Protein AF-A0A1C6IBP1-F1 (afdb_monomer)

Nearest PDB structures (foldseek):
  6mb2-assembly1_A  TM=2.344E-01  e=5.051E+00  Homo sapiens

pLDDT: mean 81.88, std 13.09, range [46.06, 96.25]

Solvent-accessible surface area (backbone atoms only — not comparable to full-atom values): 11192 Å² total; per-residue (Å²): 131,55,72,67,55,54,48,35,73,69,66,49,94,64,94,71,54,73,67,57,48,53,51,46,52,75,68,33,88,92,55,82,90,68,53,73,91,72,66,74,60,76,57,65,71,61,51,52,50,53,52,50,51,52,53,51,52,51,55,71,47,65,81,61,61,90,55,51,69,56,52,50,52,50,52,48,54,52,48,54,49,53,51,49,54,49,52,52,50,52,47,53,53,49,51,46,51,73,72,34,44,63,40,66,68,67,46,53,74,73,54,67,65,91,59,43,46,73,48,96,89,64,50,75,41,64,49,68,64,52,52,54,50,39,51,72,78,44,45,83,46,31,55,72,80,75,66,75,76,73,71,85,76,81,72,75,85,72,90,66,79,84,75,64,92,85,73,50,74,69,59,59,54,56,60,64,72,71,109

Mean predicted aligned error: 17.79 Å

Secondary structure (DSSP, 8-state):
--HHHHHHHHH-SSPPPHHHHHHHHHH-TT-----GGGT----HHHHHHHHHHHHHHHHHHTT--TTHHHHHHHHHHHHHHHHHHHHHHHHHHHHHHHTTBS-HHHHHTTS-GGG-EE-TTS-EESHHHHHHHHHHH-GGGB-------------S--------TT--HHHHHHHHTT-

Sequence (179 aa):
MDLMEILKALFGGEALTFEQFAEKVNNAADVKLGNLAGGQYVEKDKYDDVSNQLASANANLEGYDPDWQDKVKQAQAEGEKKLNDYKFEQAVESAINNAGAADLVSVKANIDMSKVSQAEDGSITGLDEQLAELKQSKPFLFKSEEKPKKKLDLGGPTGGAKAKSGSNIKSAVEDFYKK

Foldseek 3Di:
DDPVVVCCVQQNDDDDDPVSVVVSQVPPPPHDDDDPVVVPDDDPVRVVVVVVVVVVVVVVCVVVDPCVVVVVVVCVVVVVVVVLVVLLVVLLQVVCVVLAFPDSVVLVVQDPCVQWDADPVSHIPPNVVSSVVCCVVPVVRGDDPPPPPPPPCPDDDDPDDPDDPPDDPVNVVVVVVVD

Radius of gyration: 49.58 Å; Cα contacts (8 Å, |Δi|>4): 76; chains: 1; bounding box: 76×64×135 Å

Structure (mmCIF, N/CA/C/O backbone):
data_AF-A0A1C6IBP1-F1
#
_entry.id   AF-A0A1C6IBP1-F1
#
loop_
_atom_site.group_PDB
_atom_site.id
_atom_site.type_symbol
_atom_site.label_atom_id
_atom_site.label_alt_id
_atom_site.label_comp_id
_atom_site.label_asym_id
_atom_site.label_entity_id
_atom_site.label_seq_id
_atom_site.pdbx_PDB_ins_code
_atom_site.Cartn_x
_atom_site.Cartn_y
_atom_site.Cartn_z
_atom_site.occupancy
_atom_site.B_iso_or_equiv
_atom_site.auth_seq_id
_atom_site.auth_comp_id
_atom_site.auth_asym_id
_atom_site.auth_atom_id
_atom_site.pdbx_PDB_model_num
ATOM 1 N N . MET A 1 1 ? 31.996 -13.464 -49.726 1.00 67.19 1 MET A N 1
ATOM 2 C CA . MET A 1 1 ? 32.623 -12.777 -50.866 1.00 67.19 1 MET A CA 1
ATOM 3 C C . MET A 1 1 ? 33.806 -12.027 -50.295 1.00 67.19 1 MET A C 1
ATOM 5 O O . MET A 1 1 ? 33.623 -11.331 -49.301 1.00 67.19 1 MET A O 1
ATOM 9 N N . ASP A 1 2 ? 35.005 -12.288 -50.800 1.00 88.12 2 ASP A N 1
ATOM 10 C CA . ASP A 1 2 ? 36.219 -11.628 -50.305 1.00 88.12 2 ASP A CA 1
ATOM 11 C C . ASP A 1 2 ? 36.210 -10.133 -50.682 1.00 88.12 2 ASP A C 1
ATOM 13 O O . ASP A 1 2 ? 35.572 -9.738 -51.661 1.00 88.12 2 ASP A O 1
ATOM 17 N N . LEU A 1 3 ? 36.922 -9.291 -49.926 1.00 83.62 3 LEU A N 1
ATOM 18 C CA . LEU A 1 3 ? 37.010 -7.850 -50.184 1.00 83.62 3 LEU A CA 1
ATOM 19 C C . LEU A 1 3 ? 37.476 -7.580 -51.621 1.00 83.62 3 LEU A C 1
ATOM 21 O O . LEU A 1 3 ? 36.922 -6.725 -52.306 1.00 83.62 3 LEU A O 1
ATOM 25 N N . MET A 1 4 ? 38.444 -8.356 -52.111 1.00 86.44 4 MET A N 1
ATOM 26 C CA . MET A 1 4 ? 38.946 -8.231 -53.481 1.00 86.44 4 MET A CA 1
ATOM 27 C C . MET A 1 4 ? 37.914 -8.611 -54.547 1.00 86.44 4 MET A C 1
ATOM 29 O O . MET A 1 4 ? 37.910 -8.015 -55.623 1.00 86.44 4 MET A O 1
ATOM 33 N N . GLU A 1 5 ? 37.037 -9.579 -54.281 1.00 88.00 5 GLU A N 1
ATOM 34 C CA . GLU A 1 5 ? 35.965 -9.957 -55.210 1.00 88.00 5 GLU A CA 1
ATOM 35 C C . GLU A 1 5 ? 34.902 -8.861 -55.302 1.00 88.00 5 GLU A C 1
ATOM 37 O O . GLU A 1 5 ? 34.475 -8.517 -56.401 1.00 88.00 5 GLU A O 1
ATOM 42 N N . ILE A 1 6 ? 34.542 -8.258 -54.165 1.00 85.00 6 ILE A N 1
ATOM 43 C CA . ILE A 1 6 ? 33.596 -7.136 -54.099 1.00 85.00 6 ILE A CA 1
ATOM 44 C C . ILE A 1 6 ? 34.159 -5.927 -54.855 1.00 85.00 6 ILE A C 1
ATOM 46 O O . ILE A 1 6 ? 33.475 -5.341 -55.693 1.00 85.00 6 ILE A O 1
ATOM 50 N N . LEU A 1 7 ? 35.429 -5.582 -54.621 1.00 85.62 7 LEU A N 1
ATOM 51 C CA . LEU A 1 7 ? 36.077 -4.464 -55.309 1.00 85.62 7 LEU A CA 1
ATOM 52 C C . LEU A 1 7 ? 36.167 -4.698 -56.821 1.00 85.62 7 LEU A C 1
ATOM 54 O O . LEU A 1 7 ? 35.884 -3.783 -57.591 1.00 85.62 7 LEU A O 1
ATOM 58 N N . LYS A 1 8 ? 36.494 -5.917 -57.265 1.00 88.44 8 LYS A N 1
ATOM 59 C CA . LYS A 1 8 ? 36.508 -6.259 -58.697 1.00 88.44 8 LYS A CA 1
ATOM 60 C C . LYS A 1 8 ? 35.114 -6.234 -59.319 1.00 88.44 8 LYS A C 1
ATOM 62 O O . LYS A 1 8 ? 34.984 -5.785 -60.452 1.00 88.44 8 LYS A O 1
ATOM 67 N N . ALA A 1 9 ? 34.085 -6.684 -58.602 1.00 86.19 9 ALA A N 1
ATOM 68 C CA . ALA A 1 9 ? 32.706 -6.636 -59.081 1.00 86.19 9 ALA A CA 1
ATOM 69 C C . ALA A 1 9 ? 32.214 -5.190 -59.276 1.00 86.19 9 ALA A C 1
ATOM 71 O O . ALA A 1 9 ? 31.532 -4.900 -60.254 1.00 86.19 9 ALA A O 1
ATOM 72 N N . LEU A 1 10 ? 32.604 -4.275 -58.382 1.00 85.81 10 LEU A N 1
ATOM 73 C CA . LEU A 1 10 ? 32.214 -2.862 -58.438 1.00 85.81 10 LEU A CA 1
ATOM 74 C C . LEU A 1 10 ? 33.038 -2.066 -59.457 1.00 85.81 10 LEU A C 1
ATOM 76 O O . LEU A 1 10 ? 32.501 -1.330 -60.287 1.00 85.81 10 LEU A O 1
ATOM 80 N N . PHE A 1 11 ? 34.360 -2.204 -59.405 1.00 87.38 11 PHE A N 1
ATOM 81 C CA . PHE A 1 11 ? 35.283 -1.319 -60.115 1.00 87.38 11 PHE A CA 1
ATOM 82 C C . PHE A 1 11 ? 35.859 -1.936 -61.391 1.00 87.38 11 PHE A C 1
ATOM 84 O O . PHE A 1 11 ? 36.225 -1.191 -62.301 1.00 87.38 11 PHE A O 1
ATOM 91 N N . GLY A 1 12 ? 35.814 -3.259 -61.540 1.00 85.88 12 GLY A N 1
ATOM 92 C CA . GLY A 1 12 ? 36.443 -3.989 -62.640 1.00 85.88 12 GLY A CA 1
ATOM 93 C C . GLY A 1 12 ? 37.918 -4.299 -62.368 1.00 85.88 12 GLY A C 1
ATOM 94 O O . GLY A 1 12 ? 38.368 -4.299 -61.223 1.00 85.88 12 GLY A O 1
ATOM 95 N N . GLY A 1 13 ? 38.669 -4.602 -63.431 1.00 84.88 13 GLY A N 1
ATOM 96 C CA . GLY A 1 13 ? 40.108 -4.905 -63.374 1.00 84.88 13 GLY A CA 1
ATOM 97 C C . GLY A 1 13 ? 41.019 -3.823 -63.966 1.00 84.88 13 GLY A C 1
ATOM 98 O O . GLY A 1 13 ? 42.228 -4.025 -64.020 1.00 84.88 13 GLY A O 1
ATOM 99 N N . GLU A 1 14 ? 40.454 -2.708 -64.429 1.00 83.81 14 GLU A N 1
ATOM 100 C CA . GLU A 1 14 ? 41.170 -1.640 -65.136 1.00 83.81 14 GLU A CA 1
ATOM 101 C C . GLU A 1 14 ? 41.321 -0.386 -64.264 1.00 83.81 14 GLU A C 1
ATOM 103 O O . GLU A 1 14 ? 40.595 -0.198 -63.285 1.00 83.81 14 GLU A O 1
ATOM 108 N N . ALA A 1 15 ? 42.274 0.481 -64.616 1.00 86.19 15 ALA A N 1
ATOM 109 C CA . ALA A 1 15 ? 42.441 1.768 -63.949 1.00 86.19 15 ALA A CA 1
ATOM 110 C C . ALA A 1 15 ? 41.238 2.681 -64.241 1.00 86.19 15 ALA A C 1
ATOM 112 O O . ALA A 1 15 ? 40.855 2.853 -65.396 1.00 86.19 15 ALA A O 1
ATOM 113 N N . LEU A 1 16 ? 40.665 3.280 -63.196 1.00 90.44 16 LEU A N 1
ATOM 114 C CA . LEU A 1 16 ? 39.526 4.195 -63.302 1.00 90.44 16 LEU A CA 1
ATOM 115 C C . LEU A 1 16 ? 39.976 5.649 -63.158 1.00 90.44 16 LEU A C 1
ATOM 117 O O . LEU A 1 16 ? 40.856 5.955 -62.349 1.00 90.44 16 LEU A O 1
ATOM 121 N N . THR A 1 17 ? 39.328 6.558 -63.890 1.00 93.75 17 THR A N 1
ATOM 122 C CA . THR A 1 17 ? 39.404 7.993 -63.583 1.00 93.75 17 THR A CA 1
ATOM 123 C C . THR A 1 17 ? 38.608 8.316 -62.318 1.00 93.75 17 THR A C 1
ATOM 125 O O . THR A 1 17 ? 37.769 7.533 -61.863 1.00 93.75 17 THR A O 1
ATOM 128 N N . PHE A 1 18 ? 38.848 9.495 -61.742 1.00 89.06 18 PHE A N 1
ATOM 129 C CA . PHE A 1 18 ? 38.112 9.939 -60.561 1.00 89.06 18 PHE A CA 1
ATOM 130 C C . PHE A 1 18 ? 36.602 10.061 -60.824 1.00 89.06 18 PHE A C 1
ATOM 132 O O . PHE A 1 18 ? 35.810 9.625 -59.990 1.00 89.06 18 PHE A O 1
ATOM 139 N N . GLU A 1 19 ? 36.191 10.581 -61.989 1.00 92.69 19 GLU A N 1
ATOM 140 C CA . GLU A 1 19 ? 34.768 10.637 -62.354 1.00 92.69 19 GLU A CA 1
ATOM 141 C C . GLU A 1 19 ? 34.150 9.240 -62.459 1.00 92.69 19 GLU A C 1
ATOM 143 O O . GLU A 1 19 ? 33.078 9.010 -61.906 1.00 92.69 19 GLU A O 1
ATOM 148 N N . GLN A 1 20 ? 34.846 8.284 -63.084 1.00 90.75 20 GLN A N 1
ATOM 149 C CA . GLN A 1 20 ? 34.369 6.902 -63.201 1.00 90.75 20 GLN A CA 1
ATOM 150 C C . GLN A 1 20 ? 34.261 6.210 -61.837 1.00 90.75 20 GLN A C 1
ATOM 152 O O . GLN A 1 20 ? 33.337 5.431 -61.606 1.00 90.75 20 GLN A O 1
ATOM 157 N N . PHE A 1 21 ? 35.191 6.486 -60.918 1.00 89.00 21 PHE A N 1
ATOM 158 C CA . PHE A 1 21 ? 35.113 6.000 -59.543 1.00 89.00 21 PHE A CA 1
ATOM 159 C C . PHE A 1 21 ? 33.894 6.581 -58.816 1.00 89.00 21 PHE A C 1
ATOM 161 O O . PHE A 1 21 ? 33.113 5.825 -58.239 1.00 89.00 21 PHE A O 1
ATOM 168 N N . ALA A 1 22 ? 33.703 7.902 -58.882 1.00 86.56 22 ALA A N 1
ATOM 169 C CA . ALA A 1 22 ? 32.578 8.579 -58.244 1.00 86.56 22 ALA A CA 1
ATOM 170 C C . ALA A 1 22 ? 31.229 8.087 -58.792 1.00 86.56 22 ALA A C 1
ATOM 172 O O . ALA A 1 22 ? 30.313 7.809 -58.021 1.00 86.56 22 ALA A O 1
ATOM 173 N N . GLU A 1 23 ? 31.118 7.919 -60.110 1.00 87.50 23 GLU A N 1
ATOM 174 C CA . GLU A 1 23 ? 29.921 7.391 -60.765 1.00 87.50 23 GLU A CA 1
ATOM 175 C C . GLU A 1 23 ? 29.615 5.955 -60.317 1.00 87.50 23 GLU A C 1
ATOM 177 O O . GLU A 1 23 ? 28.491 5.657 -59.915 1.00 87.50 23 GLU A O 1
ATOM 182 N N . LYS A 1 24 ? 30.619 5.069 -60.311 1.00 87.12 24 LYS A N 1
ATOM 183 C CA . LYS A 1 24 ? 30.445 3.672 -59.884 1.00 87.12 24 LYS A CA 1
ATOM 184 C C . LYS A 1 24 ? 30.065 3.543 -58.412 1.00 87.12 24 LYS A C 1
ATOM 186 O O . LYS A 1 24 ? 29.218 2.721 -58.085 1.00 87.12 24 LYS A O 1
ATOM 191 N N . VAL A 1 25 ? 30.650 4.359 -57.535 1.00 86.56 25 VAL A N 1
ATOM 192 C CA . VAL A 1 25 ? 30.281 4.415 -56.112 1.00 86.56 25 VAL A CA 1
ATOM 193 C C . VAL A 1 25 ? 28.843 4.901 -55.935 1.00 86.56 25 VAL A C 1
ATOM 195 O O . VAL A 1 25 ? 28.088 4.285 -55.191 1.00 86.56 25 VAL A O 1
ATOM 198 N N . ASN A 1 26 ? 28.454 5.982 -56.616 1.00 83.62 26 ASN A N 1
ATOM 199 C CA . ASN A 1 26 ? 27.117 6.566 -56.477 1.00 83.62 26 ASN A CA 1
ATOM 200 C C . ASN A 1 26 ? 26.013 5.655 -57.035 1.00 83.62 26 ASN A C 1
ATOM 202 O O . ASN A 1 26 ? 24.887 5.688 -56.544 1.00 83.62 26 ASN A O 1
ATOM 206 N N . ASN A 1 27 ? 26.336 4.836 -58.039 1.00 83.50 27 ASN A N 1
ATOM 207 C CA . ASN A 1 27 ? 25.402 3.897 -58.661 1.00 83.50 27 ASN A CA 1
ATOM 208 C C . ASN A 1 27 ? 25.389 2.508 -57.995 1.00 83.50 27 ASN A C 1
ATOM 210 O O . ASN A 1 27 ? 24.525 1.687 -58.309 1.00 83.50 27 ASN A O 1
ATOM 214 N N . ALA A 1 28 ? 26.323 2.218 -57.085 1.00 82.50 28 ALA A N 1
ATOM 215 C CA . ALA A 1 28 ? 26.374 0.947 -56.377 1.00 82.50 28 ALA A CA 1
ATOM 216 C C . ALA A 1 28 ? 25.351 0.924 -55.231 1.00 82.50 28 ALA A C 1
ATOM 218 O O . ALA A 1 28 ? 25.619 1.396 -54.130 1.00 82.50 28 ALA A O 1
ATOM 219 N N . ALA A 1 29 ? 24.184 0.319 -55.474 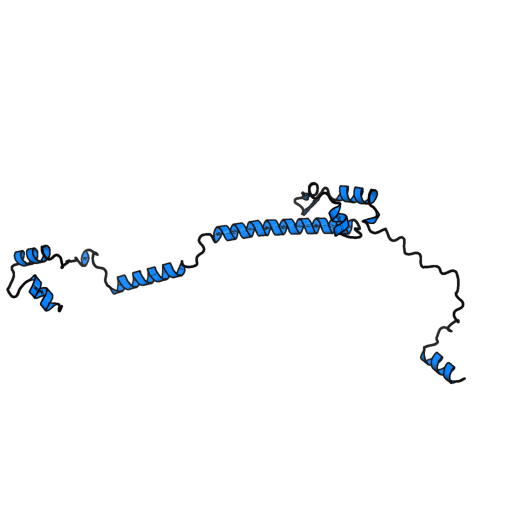1.00 75.00 29 ALA A N 1
ATOM 220 C CA . ALA A 1 29 ? 23.120 0.186 -54.472 1.00 75.00 29 ALA A CA 1
ATOM 221 C C . ALA A 1 29 ? 23.573 -0.546 -53.190 1.00 75.00 29 ALA A C 1
ATOM 223 O O . ALA A 1 29 ? 23.070 -0.268 -52.099 1.00 75.00 29 ALA A O 1
ATOM 224 N N . ASP A 1 30 ? 24.554 -1.441 -53.323 1.00 75.88 30 ASP A N 1
ATOM 225 C CA . ASP A 1 30 ? 25.058 -2.287 -52.240 1.00 75.88 30 ASP A CA 1
ATOM 226 C C . ASP A 1 30 ? 26.237 -1.661 -51.473 1.00 75.88 30 ASP A C 1
ATOM 228 O O . ASP A 1 30 ? 26.734 -2.246 -50.510 1.00 75.88 30 ASP A O 1
ATOM 232 N N . VAL A 1 31 ? 26.693 -0.464 -51.869 1.00 77.38 31 VAL A N 1
ATOM 233 C CA . VAL A 1 31 ? 27.828 0.229 -51.244 1.00 77.38 31 VAL A CA 1
ATOM 234 C C . VAL A 1 31 ? 27.361 1.537 -50.626 1.00 77.38 31 VAL A C 1
ATOM 236 O O . VAL A 1 31 ? 26.878 2.438 -51.301 1.00 77.38 31 VAL A O 1
ATOM 239 N N . LYS A 1 32 ? 27.565 1.673 -49.316 1.00 74.50 32 LYS A N 1
ATOM 240 C CA . LYS A 1 32 ? 27.325 2.922 -48.590 1.00 74.50 32 LYS A CA 1
ATOM 241 C C . LYS A 1 32 ? 28.656 3.481 -48.117 1.00 74.50 32 LYS A C 1
ATOM 243 O O . LYS A 1 32 ? 29.315 2.870 -47.279 1.00 74.50 32 LYS A O 1
ATOM 248 N N . LEU A 1 33 ? 29.048 4.641 -48.639 1.00 76.75 33 LEU A N 1
ATOM 249 C CA . LEU A 1 33 ? 30.193 5.377 -48.110 1.00 76.75 33 LEU A CA 1
ATOM 250 C C . LEU A 1 33 ? 29.745 6.249 -46.937 1.00 76.75 33 LEU A C 1
ATOM 252 O O . LEU A 1 33 ? 28.853 7.083 -47.075 1.00 76.75 33 LEU A O 1
ATOM 256 N N . GLY A 1 34 ? 30.376 6.054 -45.783 1.00 71.75 34 GLY A N 1
ATOM 257 C CA . GLY A 1 34 ? 30.211 6.915 -44.617 1.00 71.75 34 GLY A CA 1
ATOM 258 C C . GLY A 1 34 ? 31.427 7.818 -44.446 1.00 71.75 34 GLY A C 1
ATOM 259 O O . GLY A 1 34 ? 32.562 7.354 -44.529 1.00 71.75 34 GLY A O 1
ATOM 260 N N . ASN A 1 35 ? 31.205 9.104 -44.170 1.00 74.06 35 ASN A N 1
ATOM 261 C CA . ASN A 1 35 ? 32.268 9.965 -43.663 1.00 74.06 35 ASN A CA 1
ATOM 262 C C . ASN A 1 35 ? 32.479 9.660 -42.172 1.00 74.06 35 ASN A C 1
ATOM 264 O O . ASN A 1 35 ? 31.590 9.924 -41.361 1.00 74.06 35 ASN A O 1
ATOM 268 N N . LEU A 1 36 ? 33.656 9.142 -41.804 1.00 75.88 36 LEU A N 1
ATOM 269 C CA . LEU A 1 36 ? 33.982 8.828 -40.408 1.00 75.88 36 LEU A CA 1
ATOM 270 C C . LEU A 1 36 ? 33.971 10.080 -39.517 1.00 75.88 36 LEU A C 1
ATOM 272 O O . LEU A 1 36 ? 33.532 10.011 -38.374 1.00 75.88 36 LEU A O 1
ATOM 276 N N . ALA A 1 37 ? 34.385 11.236 -40.043 1.00 74.12 37 ALA A N 1
ATOM 277 C CA . ALA A 1 37 ? 34.336 12.501 -39.309 1.00 74.12 37 ALA A CA 1
ATOM 278 C C . ALA A 1 37 ? 32.904 13.051 -39.169 1.00 74.12 37 ALA A C 1
ATOM 280 O O . ALA A 1 37 ? 32.643 13.874 -38.298 1.00 74.12 37 ALA A O 1
ATOM 281 N N . GLY A 1 38 ? 31.974 12.594 -40.015 1.00 72.94 38 GLY A N 1
ATOM 282 C CA . GLY A 1 38 ? 30.576 13.031 -40.023 1.00 72.94 38 GLY A CA 1
ATOM 283 C C . GLY A 1 38 ? 29.693 12.359 -38.968 1.00 72.94 38 GLY A C 1
ATOM 284 O O . GLY A 1 38 ? 28.505 12.655 -38.909 1.00 72.94 38 GLY A O 1
ATOM 285 N N . GLY A 1 39 ? 30.235 11.434 -38.165 1.00 71.44 39 GLY A N 1
ATOM 286 C CA . GLY A 1 39 ? 29.494 10.758 -37.092 1.00 71.44 39 GLY A CA 1
ATOM 287 C C . GLY A 1 39 ? 28.436 9.753 -37.566 1.00 71.44 39 GLY A C 1
ATOM 288 O O . GLY A 1 39 ? 27.684 9.229 -36.754 1.00 71.44 39 GLY A O 1
ATOM 289 N N . GLN A 1 40 ? 28.373 9.456 -38.868 1.00 73.25 40 GLN A N 1
ATOM 290 C CA . GLN A 1 40 ? 27.426 8.491 -39.446 1.00 73.25 40 GLN A CA 1
ATOM 291 C C . GLN A 1 40 ? 27.844 7.026 -39.235 1.00 73.25 40 GLN A C 1
ATOM 293 O O . GLN A 1 40 ? 27.051 6.124 -39.495 1.00 73.25 40 GLN A O 1
ATOM 298 N N . TYR A 1 41 ? 29.082 6.782 -38.796 1.00 82.44 41 TYR A N 1
ATOM 299 C CA . TYR A 1 41 ? 29.590 5.451 -38.479 1.00 82.44 41 TYR A CA 1
ATOM 300 C C . TYR A 1 41 ? 29.670 5.263 -36.964 1.00 82.44 41 TYR A C 1
ATOM 302 O O . TYR A 1 41 ? 30.277 6.074 -36.264 1.00 82.44 41 TYR A O 1
ATOM 310 N N . VAL A 1 42 ? 29.094 4.167 -36.476 1.00 81.44 42 VAL A N 1
ATOM 311 C CA . VAL A 1 42 ? 29.251 3.709 -35.096 1.00 81.44 42 VAL A CA 1
ATOM 312 C C . VAL A 1 42 ? 30.113 2.456 -35.131 1.00 81.44 42 VAL A C 1
ATOM 314 O O . VAL A 1 42 ? 29.809 1.502 -35.845 1.00 81.44 42 VAL A O 1
ATOM 317 N N . GLU A 1 43 ? 31.208 2.471 -34.377 1.00 84.75 43 GLU A N 1
ATOM 318 C CA . GLU A 1 43 ? 32.056 1.293 -34.207 1.00 84.75 43 GLU A CA 1
ATOM 319 C C . GLU A 1 43 ? 31.248 0.159 -33.578 1.00 84.75 43 GLU A C 1
ATOM 321 O O . GLU A 1 43 ? 30.476 0.381 -32.644 1.00 84.75 43 GLU A O 1
ATOM 326 N N . LYS A 1 44 ? 31.451 -1.062 -34.076 1.00 87.56 44 LYS A N 1
ATOM 327 C CA . LYS A 1 44 ? 30.699 -2.236 -33.631 1.00 87.56 44 LYS A CA 1
ATOM 328 C C . LYS A 1 44 ? 30.746 -2.420 -32.111 1.00 87.56 44 LYS A C 1
ATOM 330 O O . LYS A 1 44 ? 29.698 -2.587 -31.507 1.00 87.56 44 LYS A O 1
ATOM 335 N N . ASP A 1 45 ? 31.920 -2.286 -31.500 1.00 92.44 45 ASP A N 1
ATOM 336 C CA . ASP A 1 45 ? 32.079 -2.449 -30.050 1.00 92.44 45 ASP A CA 1
ATOM 337 C C . ASP A 1 45 ? 31.244 -1.431 -29.254 1.00 92.44 45 ASP A C 1
ATOM 339 O O . ASP A 1 45 ? 30.651 -1.775 -28.236 1.00 92.44 45 ASP A O 1
ATOM 343 N N . LYS A 1 46 ? 31.132 -0.185 -29.744 1.00 88.12 46 LYS A N 1
ATOM 344 C CA . LYS A 1 46 ? 30.279 0.849 -29.130 1.00 88.12 46 LYS A CA 1
ATOM 345 C C . LYS A 1 46 ? 28.796 0.534 -29.297 1.00 88.12 46 LYS A C 1
ATOM 347 O O . LYS A 1 46 ? 28.019 0.760 -28.375 1.00 88.12 46 LYS A O 1
ATOM 352 N N . TYR A 1 47 ? 28.399 0.040 -30.469 1.00 91.44 47 TYR A N 1
ATOM 353 C CA . TYR A 1 47 ? 27.024 -0.399 -30.704 1.00 91.44 47 TYR A CA 1
ATOM 354 C C . TYR A 1 47 ? 26.653 -1.570 -29.784 1.00 91.44 47 TYR A C 1
ATOM 356 O O . TYR A 1 47 ? 25.606 -1.531 -29.140 1.00 91.44 47 TYR A O 1
ATOM 364 N N . ASP A 1 48 ? 27.526 -2.574 -29.690 1.00 94.06 48 ASP A N 1
ATOM 365 C CA . ASP A 1 48 ? 27.316 -3.762 -28.863 1.00 94.06 48 ASP A CA 1
ATOM 366 C C . ASP A 1 48 ? 27.243 -3.385 -27.370 1.00 94.06 48 ASP A C 1
ATOM 368 O O . ASP A 1 48 ? 26.354 -3.865 -26.667 1.00 94.06 48 ASP A O 1
ATOM 372 N N . ASP A 1 49 ? 28.097 -2.470 -26.889 1.00 95.69 49 ASP A N 1
ATOM 373 C CA . ASP A 1 49 ? 28.036 -1.952 -25.512 1.00 95.69 49 ASP A CA 1
ATOM 374 C C . ASP A 1 49 ? 26.694 -1.265 -25.208 1.00 95.69 49 ASP A C 1
ATOM 376 O O . ASP A 1 49 ? 26.000 -1.644 -24.263 1.00 95.69 49 ASP A O 1
ATOM 380 N N . VAL A 1 50 ? 26.262 -0.321 -26.054 1.00 92.81 50 VAL A N 1
ATOM 381 C CA . VAL A 1 50 ? 24.973 0.374 -25.885 1.00 92.81 50 VAL A CA 1
ATOM 382 C C . VAL A 1 50 ? 23.797 -0.603 -25.962 1.00 92.81 50 VAL A C 1
ATOM 384 O O . VAL A 1 50 ? 22.861 -0.513 -25.165 1.00 92.81 50 VAL A O 1
ATOM 387 N N . SER A 1 51 ? 23.839 -1.566 -26.885 1.00 92.38 51 SER A N 1
ATOM 388 C CA . SER A 1 51 ? 22.806 -2.598 -27.016 1.00 92.38 51 SER A CA 1
ATOM 389 C C . SER A 1 51 ? 22.714 -3.469 -25.757 1.00 92.38 51 SER A C 1
ATOM 391 O O . SER A 1 51 ? 21.613 -3.759 -25.284 1.00 92.38 51 SER A O 1
ATOM 393 N N . ASN A 1 52 ? 23.852 -3.855 -25.175 1.00 94.00 52 ASN A N 1
ATOM 394 C CA . ASN A 1 52 ? 23.901 -4.643 -23.942 1.00 94.00 52 ASN A CA 1
ATOM 395 C C . ASN A 1 52 ? 23.429 -3.844 -22.720 1.00 94.00 52 ASN A C 1
ATOM 397 O O . ASN A 1 52 ? 22.721 -4.384 -21.864 1.00 94.00 52 ASN A O 1
ATOM 401 N N . GLN A 1 53 ? 23.773 -2.555 -22.642 1.00 94.19 53 GLN A N 1
ATOM 402 C CA . GLN A 1 53 ? 23.267 -1.650 -21.606 1.00 94.19 53 GLN A CA 1
ATOM 403 C C . GLN A 1 53 ? 21.747 -1.505 -21.692 1.00 94.19 53 GLN A C 1
ATOM 405 O O . GLN A 1 53 ? 21.069 -1.605 -20.671 1.00 94.19 53 GLN A O 1
ATOM 410 N N . LEU A 1 54 ? 21.202 -1.339 -22.900 1.00 91.31 54 LEU A N 1
ATOM 411 C CA . LEU A 1 54 ? 19.760 -1.257 -23.122 1.00 91.31 54 LEU A CA 1
ATOM 412 C C . LEU A 1 54 ? 19.050 -2.556 -22.718 1.00 91.31 54 LEU A C 1
ATOM 414 O O . LEU A 1 54 ? 18.038 -2.511 -22.021 1.00 91.31 54 LEU A O 1
ATOM 418 N N . ALA A 1 55 ? 19.597 -3.711 -23.105 1.00 85.31 55 ALA A N 1
ATOM 419 C CA . ALA A 1 55 ? 19.061 -5.010 -22.706 1.00 85.31 55 ALA A CA 1
ATOM 420 C C . ALA A 1 55 ? 19.063 -5.181 -21.176 1.00 85.31 55 ALA A C 1
ATOM 422 O O . ALA A 1 55 ? 18.058 -5.592 -20.598 1.00 85.31 55 ALA A O 1
ATOM 423 N N . SE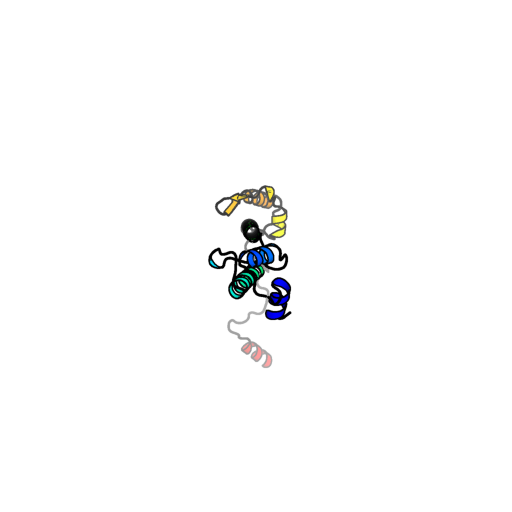R A 1 56 ? 20.156 -4.795 -20.513 1.00 84.81 56 SER A N 1
ATOM 424 C CA . SER A 1 56 ? 20.289 -4.864 -19.052 1.00 84.81 56 SER A CA 1
ATOM 425 C C . SER A 1 56 ? 19.327 -3.909 -18.338 1.00 84.81 56 SER A C 1
ATOM 427 O O . SER A 1 56 ? 18.711 -4.279 -17.343 1.00 84.81 56 SER A O 1
ATOM 429 N N . ALA A 1 57 ? 19.162 -2.686 -18.851 1.00 82.56 57 ALA A N 1
ATOM 430 C CA . ALA A 1 57 ? 18.212 -1.717 -18.315 1.00 82.56 57 ALA A CA 1
ATOM 431 C C . ALA A 1 57 ? 16.769 -2.228 -18.428 1.00 82.56 57 ALA A C 1
ATOM 433 O O . ALA A 1 57 ? 16.026 -2.153 -17.456 1.00 82.56 57 ALA A O 1
ATOM 434 N N . ASN A 1 58 ? 16.397 -2.812 -19.569 1.00 78.62 58 ASN A N 1
ATOM 435 C CA . ASN A 1 58 ? 15.069 -3.393 -19.762 1.00 78.62 58 ASN A CA 1
ATOM 436 C C . ASN A 1 58 ? 14.826 -4.599 -18.843 1.00 78.62 58 ASN A C 1
ATOM 438 O O . ASN A 1 58 ? 13.766 -4.680 -18.232 1.00 78.62 58 ASN A O 1
ATOM 442 N N . ALA A 1 59 ? 15.813 -5.483 -18.670 1.00 81.12 59 ALA A N 1
ATOM 443 C CA . ALA A 1 59 ? 15.716 -6.605 -17.734 1.00 81.12 59 ALA A CA 1
ATOM 444 C C . ALA A 1 59 ? 15.577 -6.142 -16.270 1.00 81.12 59 ALA A C 1
ATOM 446 O O . ALA A 1 59 ? 14.845 -6.746 -15.497 1.00 81.12 59 ALA A O 1
ATOM 447 N N . ASN A 1 60 ? 16.227 -5.036 -15.888 1.00 76.38 60 ASN A N 1
ATOM 448 C CA . ASN A 1 60 ? 16.062 -4.439 -14.557 1.00 76.38 60 ASN A CA 1
ATOM 449 C C . ASN A 1 60 ? 14.687 -3.774 -14.355 1.00 76.38 60 ASN A C 1
ATOM 451 O O . ASN A 1 60 ? 14.290 -3.534 -13.215 1.00 76.38 60 ASN A O 1
ATOM 455 N N . LEU A 1 61 ? 13.978 -3.447 -15.439 1.00 75.94 61 LEU A N 1
ATOM 456 C CA . LEU A 1 61 ? 12.604 -2.943 -15.400 1.00 75.94 61 LEU A CA 1
ATOM 457 C C . LEU A 1 61 ? 11.569 -4.080 -15.438 1.00 75.94 61 LEU A C 1
ATOM 459 O O . LEU A 1 61 ? 10.448 -3.887 -14.966 1.00 75.94 61 LEU A O 1
ATOM 463 N N . GLU A 1 62 ? 11.925 -5.265 -15.947 1.00 61.59 62 GLU A N 1
ATOM 464 C CA . GLU A 1 62 ? 11.085 -6.464 -15.870 1.00 61.59 62 GLU A CA 1
ATOM 465 C C . GLU A 1 62 ? 10.894 -6.878 -14.403 1.00 61.59 62 GLU A C 1
ATOM 467 O O . GLU A 1 62 ? 11.795 -7.379 -13.736 1.00 61.59 62 GLU A O 1
ATOM 472 N N . GLY A 1 63 ? 9.688 -6.645 -13.883 1.00 65.31 63 GLY A N 1
ATOM 473 C CA . GLY A 1 63 ? 9.334 -6.902 -12.484 1.00 65.31 63 GLY A CA 1
ATOM 474 C C . GLY A 1 63 ? 9.160 -5.640 -11.642 1.00 65.31 63 GLY A C 1
ATOM 475 O O . GLY A 1 63 ? 8.708 -5.740 -10.500 1.00 65.31 63 GLY A O 1
ATOM 476 N N . TYR A 1 64 ? 9.443 -4.455 -12.194 1.00 71.25 64 TYR A N 1
ATOM 477 C CA . TYR A 1 64 ? 9.005 -3.209 -11.581 1.00 71.25 64 TYR A CA 1
ATOM 478 C C . TYR A 1 64 ? 7.493 -3.084 -11.770 1.00 71.25 64 TYR A C 1
ATOM 480 O O . TYR A 1 64 ? 7.002 -2.904 -12.882 1.00 71.25 64 TYR A O 1
ATOM 488 N N . ASP A 1 65 ? 6.748 -3.239 -10.681 1.00 72.19 65 ASP A N 1
ATOM 489 C CA . ASP A 1 65 ? 5.305 -3.040 -10.674 1.00 72.19 65 ASP A CA 1
ATOM 490 C C . ASP A 1 65 ? 5.028 -1.546 -10.887 1.00 72.19 65 ASP A C 1
ATOM 492 O O . ASP A 1 65 ? 5.341 -0.767 -9.988 1.00 72.19 65 ASP A O 1
ATOM 496 N N . PRO A 1 66 ? 4.496 -1.106 -12.040 1.00 75.31 66 PRO A N 1
ATOM 497 C CA . PRO A 1 66 ? 4.276 0.317 -12.306 1.00 75.31 66 PRO A CA 1
ATOM 498 C C . PRO A 1 66 ? 3.346 0.966 -11.271 1.00 75.31 66 PRO A C 1
ATOM 500 O O . PRO A 1 66 ? 3.436 2.172 -11.044 1.00 75.31 66 PRO A O 1
ATOM 503 N N . ASP A 1 67 ? 2.539 0.159 -10.576 1.00 81.06 67 ASP A N 1
ATOM 504 C CA . ASP A 1 67 ? 1.554 0.601 -9.598 1.00 81.06 67 ASP A CA 1
ATOM 505 C C . ASP A 1 67 ? 2.075 0.503 -8.151 1.00 81.06 67 ASP A C 1
ATOM 507 O O . ASP A 1 67 ? 1.306 0.654 -7.198 1.00 81.06 67 ASP A O 1
ATOM 511 N N . TRP A 1 68 ? 3.377 0.256 -7.933 1.00 81.81 68 TRP A N 1
ATOM 512 C CA . TRP A 1 68 ? 3.943 0.074 -6.586 1.00 81.81 68 TRP A CA 1
ATOM 513 C C . TRP A 1 68 ? 3.641 1.249 -5.645 1.00 81.81 68 TRP A C 1
ATOM 515 O O . TRP A 1 68 ? 3.388 1.045 -4.457 1.00 81.81 68 TRP A O 1
ATOM 525 N N . GLN A 1 69 ? 3.625 2.480 -6.166 1.00 77.75 69 GLN A N 1
ATOM 526 C CA . GLN A 1 69 ? 3.312 3.676 -5.381 1.00 77.75 69 GLN A CA 1
ATOM 527 C C . GLN A 1 69 ? 1.858 3.682 -4.914 1.00 77.75 69 GLN A C 1
ATOM 529 O O . GLN A 1 69 ? 1.577 4.042 -3.770 1.00 77.75 69 GLN A O 1
ATOM 534 N N . ASP A 1 70 ? 0.939 3.265 -5.779 1.00 84.81 70 ASP A N 1
ATOM 535 C CA . ASP A 1 70 ? -0.481 3.222 -5.457 1.00 84.81 70 ASP A CA 1
ATOM 536 C C . ASP A 1 70 ? -0.796 2.048 -4.530 1.00 84.81 70 ASP A C 1
ATOM 538 O O . ASP A 1 70 ? -1.546 2.222 -3.571 1.00 84.81 70 ASP A O 1
ATOM 542 N N . LYS A 1 71 ? -0.117 0.905 -4.693 1.00 80.62 71 LYS A N 1
ATOM 543 C CA . LYS A 1 71 ? -0.177 -0.210 -3.736 1.00 80.62 71 LYS A CA 1
ATOM 544 C C . LYS A 1 71 ? 0.314 0.185 -2.347 1.00 80.62 71 LYS A C 1
ATOM 546 O O . LYS A 1 71 ? -0.304 -0.204 -1.360 1.00 80.62 71 LYS A O 1
ATOM 551 N N . VAL A 1 72 ? 1.382 0.979 -2.244 1.00 85.50 72 VAL A N 1
ATOM 552 C CA . VAL A 1 72 ? 1.867 1.492 -0.951 1.00 85.50 72 VAL A CA 1
ATOM 553 C C . VAL A 1 72 ? 0.846 2.438 -0.317 1.00 85.50 72 VAL A C 1
ATOM 555 O O . VAL A 1 72 ? 0.522 2.262 0.856 1.00 85.50 72 VAL A O 1
ATOM 558 N N . LYS A 1 73 ? 0.287 3.391 -1.074 1.00 86.25 73 LYS A N 1
ATOM 559 C CA . LYS A 1 73 ? -0.756 4.299 -0.559 1.00 86.25 73 LYS A CA 1
ATOM 560 C C . LYS A 1 73 ? -2.009 3.540 -0.124 1.00 86.25 73 LYS A C 1
ATOM 562 O O . LYS A 1 73 ? -2.556 3.822 0.939 1.00 86.25 73 LYS A O 1
ATOM 567 N N . GLN A 1 74 ? -2.449 2.566 -0.920 1.00 91.06 74 GLN A N 1
ATOM 568 C CA . GLN A 1 74 ? -3.589 1.718 -0.588 1.00 91.06 74 GLN A CA 1
ATOM 569 C C . GLN A 1 74 ? -3.312 0.910 0.683 1.00 91.06 74 GLN A C 1
ATOM 571 O O . GLN A 1 74 ? -4.132 0.916 1.596 1.00 91.06 74 GLN A O 1
ATOM 576 N N . ALA A 1 75 ? -2.144 0.273 0.787 1.00 89.56 75 ALA A N 1
ATOM 577 C CA . ALA A 1 75 ? -1.757 -0.483 1.974 1.00 89.56 75 ALA A CA 1
ATOM 578 C C . ALA A 1 75 ? -1.671 0.402 3.229 1.00 89.56 75 ALA A C 1
ATOM 580 O O . ALA A 1 75 ? -2.068 -0.034 4.309 1.00 89.56 75 ALA A O 1
ATOM 581 N N . GLN A 1 76 ? -1.200 1.646 3.097 1.00 89.00 76 GLN A N 1
ATOM 582 C CA . GLN A 1 76 ? -1.198 2.624 4.187 1.00 89.00 76 GLN A CA 1
ATOM 583 C C . GLN A 1 76 ? -2.620 2.989 4.617 1.00 89.00 76 GLN A C 1
ATOM 585 O O . GLN A 1 76 ? -2.944 2.842 5.792 1.00 89.00 76 GLN A O 1
ATOM 590 N N . ALA A 1 77 ? -3.490 3.373 3.679 1.00 92.19 77 ALA A N 1
ATOM 591 C CA . ALA A 1 77 ? -4.876 3.731 3.980 1.00 92.19 77 ALA A CA 1
ATOM 592 C C . A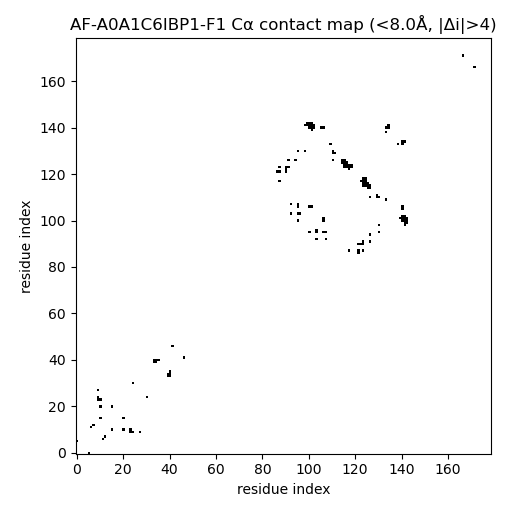LA A 1 77 ? -5.665 2.555 4.590 1.00 92.19 77 ALA A C 1
ATOM 594 O O . ALA A 1 77 ? -6.397 2.721 5.567 1.00 92.19 77 ALA A O 1
ATOM 595 N N . GLU A 1 78 ? -5.492 1.342 4.057 1.00 91.56 78 GLU A N 1
ATOM 596 C CA . GLU A 1 78 ? -6.090 0.128 4.618 1.00 91.56 78 GLU A CA 1
ATOM 597 C C . GLU A 1 78 ? -5.531 -0.204 6.005 1.00 91.56 78 GLU A C 1
ATOM 599 O O . GLU A 1 78 ? -6.281 -0.642 6.881 1.00 91.56 78 GLU A O 1
ATOM 604 N N . GLY A 1 79 ? -4.228 -0.006 6.213 1.00 91.81 79 GLY A N 1
ATOM 605 C CA . GLY A 1 79 ? -3.562 -0.200 7.497 1.00 91.81 79 GLY A CA 1
ATOM 606 C C . GLY A 1 79 ? -4.061 0.773 8.562 1.00 91.81 79 GLY A C 1
ATOM 607 O O . GLY A 1 79 ? -4.406 0.346 9.662 1.00 91.81 79 GLY A O 1
ATOM 608 N N . GLU A 1 80 ? -4.169 2.059 8.229 1.00 89.50 80 GLU A N 1
ATOM 609 C CA . GLU A 1 80 ? -4.712 3.098 9.110 1.00 89.50 80 GLU A CA 1
ATOM 610 C C . GLU A 1 80 ? -6.171 2.824 9.466 1.00 89.50 80 GLU A C 1
ATOM 612 O O . GLU A 1 80 ? -6.541 2.867 10.640 1.00 89.50 80 GLU A O 1
ATOM 617 N N . LYS A 1 81 ? -6.988 2.448 8.474 1.00 91.19 81 LYS A N 1
ATOM 618 C CA . LYS A 1 81 ? -8.380 2.062 8.706 1.00 91.19 81 LYS A CA 1
ATOM 619 C C . LYS A 1 81 ? -8.478 0.865 9.653 1.00 91.19 81 LYS A C 1
ATOM 621 O O . LYS A 1 81 ? -9.187 0.945 10.649 1.00 91.19 81 LYS A O 1
ATOM 626 N N . LYS A 1 82 ? -7.735 -0.218 9.394 1.00 92.00 82 LYS A N 1
ATOM 627 C CA . LYS A 1 82 ? -7.715 -1.410 10.263 1.00 92.00 82 LYS A CA 1
ATOM 628 C C . LYS A 1 82 ? -7.241 -1.084 11.678 1.00 92.00 82 LYS A C 1
ATOM 630 O O . LYS A 1 82 ? -7.780 -1.623 12.639 1.00 92.00 82 LYS A O 1
ATOM 635 N N . LEU A 1 83 ? -6.244 -0.212 11.816 1.00 90.75 83 LEU A N 1
ATOM 636 C CA . LEU A 1 83 ? -5.726 0.196 13.117 1.00 90.75 83 LEU A CA 1
ATOM 637 C C . LEU A 1 83 ? -6.758 1.005 13.910 1.00 90.75 83 LEU A C 1
ATOM 639 O O . LEU A 1 83 ? -6.908 0.783 15.111 1.00 90.75 83 LEU A O 1
ATOM 643 N N . ASN A 1 84 ? -7.466 1.923 13.255 1.00 88.50 84 ASN A N 1
ATOM 644 C CA . ASN A 1 84 ? -8.521 2.708 13.889 1.00 88.50 84 ASN A CA 1
ATOM 645 C C . ASN A 1 84 ? -9.723 1.831 14.253 1.00 88.50 84 ASN A C 1
ATOM 647 O O . ASN A 1 84 ? -10.176 1.893 15.393 1.00 88.50 84 ASN A O 1
ATOM 651 N N . ASP A 1 85 ? -10.155 0.948 13.345 1.00 89.56 85 ASP A N 1
ATOM 652 C CA . ASP A 1 85 ? -11.219 -0.033 13.593 1.00 89.56 85 ASP A CA 1
ATOM 653 C C . ASP A 1 85 ? -10.871 -0.909 14.820 1.00 89.56 85 ASP A C 1
ATOM 655 O O . ASP A 1 85 ? -11.691 -1.079 15.723 1.00 89.56 85 ASP A O 1
ATOM 659 N N . TYR A 1 86 ? -9.623 -1.386 14.922 1.00 90.75 86 TYR A N 1
ATOM 660 C CA . TYR A 1 86 ? -9.147 -2.164 16.072 1.00 90.75 86 TYR A CA 1
ATOM 661 C C . TYR A 1 86 ? -9.125 -1.357 17.377 1.00 90.75 86 TYR A C 1
ATOM 663 O O . TYR A 1 86 ? -9.576 -1.841 18.414 1.00 90.75 86 TYR A O 1
ATOM 671 N N . LYS A 1 87 ? -8.606 -0.122 17.356 1.00 88.12 87 LYS A N 1
ATOM 672 C CA . LYS A 1 87 ? -8.589 0.752 18.543 1.00 88.12 87 LYS A CA 1
ATOM 673 C C . LYS A 1 87 ? -10.000 1.055 19.035 1.00 88.12 87 LYS A C 1
ATOM 675 O O . LYS A 1 87 ? -10.234 1.036 20.241 1.00 88.12 87 LYS A O 1
ATOM 680 N N . PHE A 1 88 ? -10.917 1.323 18.110 1.00 91.12 88 PHE A N 1
ATOM 681 C CA . PHE A 1 88 ? -12.323 1.542 18.410 1.00 91.12 88 PHE A CA 1
ATOM 682 C C . PHE A 1 88 ? -12.944 0.308 19.067 1.00 91.12 88 PHE A C 1
ATOM 684 O O . PHE A 1 88 ? -13.521 0.414 20.149 1.00 91.12 88 PHE A O 1
ATOM 691 N N . GLU A 1 89 ? -12.762 -0.873 18.471 1.00 91.31 89 GLU A N 1
ATOM 692 C CA . GLU A 1 89 ? -13.269 -2.128 19.026 1.00 91.31 89 GLU A CA 1
ATOM 693 C C . GLU A 1 89 ? -12.712 -2.403 20.429 1.00 91.31 89 GLU A C 1
ATOM 695 O O . GLU A 1 89 ? -13.481 -2.673 21.350 1.00 91.31 89 GLU A O 1
ATOM 700 N N . GLN A 1 90 ? -11.403 -2.244 20.634 1.00 91.00 90 GLN A N 1
ATOM 701 C CA . GLN A 1 90 ? -10.774 -2.412 21.947 1.00 91.00 90 GLN A CA 1
ATOM 702 C C . GLN A 1 90 ? -11.320 -1.436 22.995 1.00 91.00 90 GLN A C 1
ATOM 704 O O . GLN A 1 90 ? -11.555 -1.823 24.142 1.00 91.00 90 GLN A O 1
ATOM 709 N N . ALA A 1 91 ? -11.539 -0.175 22.624 1.00 89.62 91 ALA A N 1
ATOM 710 C CA . ALA A 1 91 ? -12.085 0.822 23.536 1.00 89.62 91 ALA A CA 1
ATOM 711 C C . ALA A 1 91 ? -13.536 0.494 23.930 1.00 89.62 91 ALA A C 1
ATOM 713 O O . ALA A 1 91 ? -13.881 0.568 25.112 1.00 89.62 91 ALA A O 1
ATOM 714 N N . VAL A 1 92 ? -14.359 0.048 22.974 1.00 92.31 92 VAL A N 1
ATOM 715 C CA . VAL A 1 92 ? -15.729 -0.425 23.231 1.00 92.31 92 VAL A CA 1
ATOM 716 C C . VAL A 1 92 ? -15.723 -1.637 24.160 1.00 92.31 92 VAL A C 1
ATOM 718 O O . VAL A 1 92 ? -16.446 -1.664 25.156 1.00 92.31 92 VAL A O 1
ATOM 721 N N . GLU A 1 93 ? -14.886 -2.635 23.882 1.00 92.31 93 GLU A N 1
ATOM 722 C CA . GLU A 1 93 ? -14.810 -3.847 24.698 1.00 92.31 93 GLU A CA 1
ATOM 723 C C . GLU A 1 93 ? -14.309 -3.567 26.115 1.00 92.31 93 GLU A C 1
ATOM 725 O O . GLU A 1 93 ? -14.833 -4.120 27.085 1.00 92.31 93 GLU A O 1
ATOM 730 N N . SER A 1 94 ? -13.333 -2.670 26.255 1.00 91.62 94 SER A N 1
ATOM 731 C CA . SER A 1 94 ? -12.845 -2.203 27.551 1.00 91.62 94 SER A CA 1
ATOM 732 C C . SER A 1 94 ? -13.956 -1.521 28.351 1.00 91.62 94 SER A C 1
ATOM 734 O O . SER A 1 94 ? -14.192 -1.877 29.506 1.00 91.62 94 SER A O 1
ATOM 736 N N . ALA A 1 95 ? -14.709 -0.608 27.732 1.00 91.38 95 ALA A N 1
ATOM 737 C CA . ALA A 1 95 ? -15.825 0.075 28.379 1.00 91.38 95 ALA A CA 1
ATOM 738 C C . ALA A 1 95 ? -16.935 -0.898 28.820 1.00 91.38 95 ALA A C 1
ATOM 740 O O . ALA A 1 95 ? -17.400 -0.828 29.960 1.00 91.38 95 ALA A O 1
ATOM 741 N N . ILE A 1 96 ? -17.301 -1.868 27.974 1.00 93.44 96 ILE A N 1
ATOM 742 C CA . ILE A 1 96 ? -18.284 -2.909 28.318 1.00 93.44 96 ILE A CA 1
ATOM 743 C C . ILE A 1 96 ? -17.803 -3.753 29.512 1.00 93.44 96 ILE A C 1
ATOM 745 O O . ILE A 1 96 ? -18.566 -4.016 30.447 1.00 93.44 96 ILE A O 1
ATOM 749 N N . ASN A 1 97 ? -16.530 -4.155 29.519 1.00 92.38 97 ASN A N 1
ATOM 750 C CA . ASN A 1 97 ? -15.948 -4.908 30.629 1.00 92.38 97 ASN A CA 1
ATOM 751 C C . ASN A 1 97 ? -15.921 -4.093 31.929 1.00 92.38 97 ASN A C 1
ATOM 753 O O . ASN A 1 97 ? -16.315 -4.607 32.979 1.00 92.38 97 ASN A O 1
ATOM 757 N N . ASN A 1 98 ? -15.529 -2.818 31.858 1.00 91.81 98 ASN A N 1
ATOM 758 C CA . ASN A 1 98 ? -15.506 -1.898 32.999 1.00 91.81 98 ASN A CA 1
ATOM 759 C C . ASN A 1 98 ? -16.908 -1.639 33.561 1.00 91.81 98 ASN A C 1
ATOM 761 O O . ASN A 1 98 ? -17.076 -1.493 34.770 1.00 91.81 98 ASN A O 1
ATOM 765 N N . ALA A 1 99 ? -17.936 -1.665 32.711 1.00 91.88 99 ALA A N 1
ATOM 766 C CA . ALA A 1 99 ? -19.324 -1.585 33.145 1.00 91.88 99 ALA A CA 1
ATOM 767 C C . ALA A 1 99 ? -19.812 -2.844 33.885 1.00 91.88 99 ALA A C 1
ATOM 769 O O . ALA A 1 99 ? -20.934 -2.836 34.398 1.00 91.88 99 ALA A O 1
ATOM 770 N N . GLY A 1 100 ? -18.989 -3.891 33.988 1.00 92.81 100 GLY A N 1
ATOM 771 C CA . GLY A 1 100 ? -19.295 -5.106 34.732 1.00 92.81 100 GLY A CA 1
ATOM 772 C C . GLY A 1 100 ? -20.044 -6.146 33.908 1.00 92.81 100 GLY A C 1
ATOM 773 O O . GLY A 1 100 ? -20.837 -6.895 34.473 1.00 92.81 100 GLY A O 1
ATOM 774 N N . ALA A 1 101 ? -19.827 -6.206 32.591 1.00 94.12 101 ALA A N 1
ATOM 775 C CA . ALA A 1 101 ? -20.426 -7.235 31.744 1.00 94.12 101 ALA A CA 1
ATOM 776 C C . ALA A 1 101 ? -20.155 -8.654 32.285 1.00 94.12 101 ALA A C 1
ATOM 778 O O . ALA A 1 101 ? -19.029 -8.993 32.677 1.00 94.12 101 ALA A O 1
ATOM 779 N N . ALA A 1 102 ? -21.204 -9.480 32.326 1.00 92.81 102 ALA A N 1
ATOM 780 C CA . ALA A 1 102 ? -21.089 -10.905 32.628 1.00 92.81 102 ALA A CA 1
ATOM 781 C C . ALA A 1 102 ? -20.504 -11.666 31.434 1.00 92.81 102 ALA A C 1
ATOM 783 O O . ALA A 1 102 ? -19.623 -12.503 31.619 1.00 92.81 102 ALA A O 1
ATOM 784 N N . ASP A 1 103 ? -20.951 -11.311 30.229 1.00 93.75 103 ASP A N 1
ATOM 785 C CA . ASP A 1 103 ? -20.429 -11.791 28.956 1.00 93.75 103 ASP A CA 1
ATOM 786 C C . ASP A 1 103 ? -20.341 -10.630 27.958 1.00 93.75 103 ASP A C 1
ATOM 788 O O . ASP A 1 103 ? -21.320 -9.917 27.717 1.00 93.75 103 ASP A O 1
ATOM 792 N N . LEU A 1 104 ? -19.154 -10.442 27.384 1.00 93.69 104 LEU A N 1
ATOM 793 C CA . LEU A 1 104 ? -18.858 -9.338 26.474 1.00 93.69 104 LEU A CA 1
ATOM 794 C C . LEU A 1 104 ? -19.710 -9.419 25.204 1.00 93.69 104 LEU A C 1
ATOM 796 O O . LEU A 1 104 ? -20.285 -8.416 24.785 1.00 93.69 104 LEU A O 1
ATOM 800 N N . VAL A 1 105 ? -19.817 -10.614 24.617 1.00 95.06 105 VAL A N 1
ATOM 801 C CA . VAL A 1 105 ? -20.527 -10.837 23.350 1.00 95.06 105 VAL A CA 1
ATOM 802 C C . VAL A 1 105 ? -22.016 -10.538 23.517 1.00 95.06 105 VAL A C 1
ATOM 804 O O . VAL A 1 105 ? -22.599 -9.818 22.708 1.00 95.06 105 VAL A O 1
ATOM 807 N N . SER A 1 106 ? -22.620 -11.021 24.604 1.00 94.62 106 SER A N 1
ATOM 808 C CA . SER A 1 106 ? -24.035 -10.803 24.908 1.00 94.62 106 SER A CA 1
ATOM 809 C C . SER A 1 106 ? -24.364 -9.335 25.170 1.00 94.62 106 SER A C 1
ATOM 811 O O . SER A 1 106 ? -25.390 -8.849 24.690 1.00 94.62 106 SER A O 1
ATOM 813 N N . VAL A 1 107 ? -23.516 -8.602 25.902 1.00 94.88 107 VAL A N 1
ATOM 814 C CA . VAL A 1 107 ? -23.729 -7.159 26.110 1.00 94.88 107 VAL A CA 1
ATOM 815 C C . VAL A 1 107 ? -23.545 -6.402 24.796 1.00 94.88 107 VAL A C 1
ATOM 817 O O . VAL A 1 107 ? -24.440 -5.650 24.422 1.00 94.88 107 VAL A O 1
ATOM 820 N N . LYS A 1 108 ? -22.458 -6.658 24.051 1.00 94.25 108 LYS A N 1
ATOM 821 C CA . LYS A 1 108 ? -22.163 -6.017 22.754 1.00 94.25 108 LYS A CA 1
ATOM 822 C C . LYS A 1 108 ? -23.292 -6.228 21.739 1.00 94.25 108 LYS A C 1
ATOM 824 O O . LYS A 1 108 ? -23.641 -5.297 21.028 1.00 94.25 108 LYS A O 1
ATOM 829 N N . ALA A 1 109 ? -23.938 -7.397 21.729 1.00 95.31 109 ALA A N 1
ATOM 830 C CA . ALA A 1 109 ? -25.093 -7.684 20.870 1.00 95.31 109 ALA A CA 1
ATOM 831 C C . ALA A 1 109 ? -26.336 -6.819 21.162 1.00 95.31 109 ALA A C 1
ATOM 833 O O . ALA A 1 109 ? -27.243 -6.749 20.336 1.00 95.31 109 ALA A O 1
ATOM 834 N N . ASN A 1 110 ? -26.400 -6.185 22.335 1.00 94.81 110 ASN A N 1
ATOM 835 C CA . ASN A 1 110 ? -27.473 -5.268 22.713 1.00 94.81 110 ASN A CA 1
ATOM 836 C C . ASN A 1 110 ? -27.082 -3.788 22.566 1.00 94.81 110 ASN A C 1
ATOM 838 O O . ASN A 1 110 ? -27.897 -2.925 22.884 1.00 94.81 110 ASN A O 1
ATOM 842 N N . ILE A 1 111 ? -25.863 -3.498 22.102 1.00 95.00 111 ILE A N 1
ATOM 843 C CA . ILE A 1 111 ? -25.381 -2.141 21.840 1.00 95.00 111 ILE A CA 1
ATOM 844 C C . ILE A 1 111 ? -25.680 -1.761 20.390 1.00 95.00 111 ILE A C 1
ATOM 846 O O . ILE A 1 111 ? -25.338 -2.474 19.446 1.00 95.00 111 ILE A O 1
ATOM 850 N N . ASP A 1 112 ? -26.278 -0.590 20.213 1.00 94.81 112 ASP A N 1
ATOM 851 C CA . ASP A 1 112 ? -26.423 0.071 18.927 1.00 94.81 112 ASP A CA 1
ATOM 852 C C . ASP A 1 112 ? -25.116 0.786 18.565 1.00 94.81 112 ASP A C 1
ATOM 854 O O . ASP A 1 112 ? -24.904 1.960 18.882 1.00 94.81 112 ASP A O 1
ATOM 858 N N . MET A 1 113 ? -24.231 0.054 17.884 1.00 91.69 113 MET A N 1
ATOM 859 C CA . MET A 1 113 ? -22.921 0.546 17.442 1.00 91.69 113 MET A CA 1
ATOM 860 C C . MET A 1 113 ? -23.019 1.750 16.491 1.00 91.69 113 MET A C 1
ATOM 862 O O . MET A 1 113 ? -22.044 2.480 16.359 1.00 91.69 113 MET A O 1
ATOM 866 N N . SER A 1 114 ? -24.177 2.006 15.861 1.00 92.19 114 SER A N 1
ATOM 867 C CA . SER A 1 114 ? -24.370 3.188 15.003 1.00 92.19 114 SER A CA 1
ATOM 868 C C . SER A 1 114 ? -24.432 4.502 15.790 1.00 92.19 114 SER A C 1
ATOM 870 O O . SER A 1 114 ? -24.189 5.570 15.232 1.00 92.19 114 SER A O 1
ATOM 872 N N . LYS A 1 115 ? -24.726 4.421 17.093 1.00 93.06 115 LYS A N 1
ATOM 873 C CA . LYS A 1 115 ? -24.734 5.555 18.028 1.00 93.06 115 LYS A CA 1
ATOM 874 C C . LYS A 1 115 ? -23.455 5.653 18.859 1.00 93.06 115 LYS A C 1
ATOM 876 O O . LYS A 1 115 ? -23.342 6.547 19.691 1.00 93.06 115 LYS A O 1
ATOM 881 N N . VAL A 1 116 ? -22.512 4.734 18.661 1.00 93.12 116 VAL A N 1
ATOM 882 C CA . VAL A 1 116 ? -21.235 4.706 19.373 1.00 93.12 116 VAL A CA 1
ATOM 883 C C . VAL A 1 116 ? -20.181 5.369 18.496 1.00 93.12 116 VAL A C 1
ATOM 8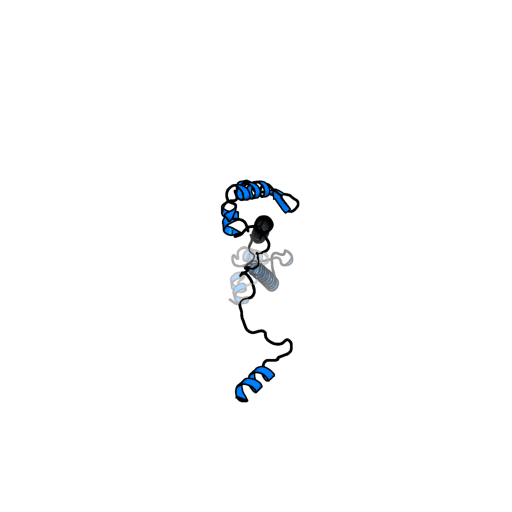85 O O . VAL A 1 116 ? -19.994 4.988 17.344 1.00 93.12 116 VAL A O 1
ATOM 888 N N . SER A 1 117 ? -19.498 6.383 19.019 1.00 89.31 117 SER A N 1
ATOM 889 C CA . SER A 1 117 ? -18.499 7.157 18.268 1.00 89.31 117 SER A CA 1
ATOM 890 C C . SER A 1 117 ? -17.213 7.330 19.062 1.00 89.31 117 SER A C 1
ATOM 892 O O . SER A 1 117 ? -17.250 7.418 20.288 1.00 89.31 117 SER A O 1
ATOM 894 N N . GLN A 1 118 ? -16.079 7.399 18.363 1.00 86.88 118 GLN A N 1
ATOM 895 C CA . GLN A 1 118 ? -14.778 7.691 18.963 1.00 86.88 118 GLN A CA 1
ATOM 896 C C . GLN A 1 118 ? -14.479 9.189 18.882 1.00 86.88 118 GLN A C 1
ATOM 898 O O . GLN A 1 118 ? -14.592 9.780 17.810 1.00 86.88 118 GLN A O 1
ATOM 903 N N . ALA A 1 119 ? -14.101 9.795 20.003 1.00 83.38 119 ALA A N 1
ATOM 904 C CA . ALA A 1 119 ? -13.605 11.164 20.047 1.00 83.38 119 ALA A CA 1
ATOM 905 C C . ALA A 1 119 ? -12.112 11.231 19.671 1.00 83.38 119 ALA A C 1
ATOM 907 O O . ALA A 1 119 ? -11.421 10.212 19.611 1.00 83.38 119 ALA A O 1
ATOM 908 N N . GLU A 1 120 ? -11.600 12.443 19.431 1.00 77.69 120 GLU A N 1
ATOM 909 C CA . GLU A 1 120 ? -10.200 12.673 19.028 1.00 77.69 120 GLU A CA 1
ATOM 910 C C . GLU A 1 120 ? -9.172 12.177 20.060 1.00 77.69 120 GLU A C 1
ATOM 912 O O . GLU A 1 120 ? -8.057 11.807 19.699 1.00 77.69 120 GLU A O 1
ATOM 917 N N . ASP A 1 121 ? -9.548 12.126 21.339 1.00 77.94 121 ASP A N 1
ATOM 918 C CA . ASP A 1 121 ? -8.717 11.609 22.432 1.00 77.94 121 ASP A CA 1
ATOM 919 C C . ASP A 1 121 ? -8.738 10.072 22.545 1.00 77.94 121 ASP A C 1
ATOM 921 O O . ASP A 1 121 ? -8.075 9.493 23.408 1.00 77.94 121 ASP A O 1
ATOM 925 N N . GLY A 1 122 ? -9.487 9.398 21.669 1.00 73.19 122 GLY A N 1
ATOM 926 C CA . GLY A 1 122 ? -9.666 7.952 21.667 1.00 73.19 122 GLY A CA 1
ATOM 927 C C . GLY A 1 122 ? -10.752 7.445 22.618 1.00 73.19 122 GLY A C 1
ATOM 928 O O . GLY A 1 122 ? -10.977 6.232 22.647 1.00 73.19 122 GLY A O 1
ATOM 929 N N . SER A 1 123 ? -11.434 8.326 23.360 1.00 81.88 123 SER A N 1
ATOM 930 C CA . SER A 1 123 ? -12.581 7.965 24.197 1.00 81.88 123 SER A CA 1
ATOM 931 C C . SER A 1 123 ? -13.808 7.609 23.353 1.00 81.88 123 SER A C 1
ATOM 933 O O . SER A 1 123 ? -13.944 8.027 22.203 1.00 81.88 123 SER A O 1
ATOM 935 N N . ILE A 1 124 ? -14.699 6.793 23.916 1.00 89.75 124 ILE A N 1
ATOM 936 C CA . ILE A 1 124 ? -15.929 6.350 23.257 1.00 89.75 124 ILE A CA 1
ATOM 937 C C . ILE A 1 124 ? -17.114 7.100 23.861 1.00 89.75 124 ILE A C 1
ATOM 939 O O . ILE A 1 124 ? -17.269 7.153 25.076 1.00 89.75 124 ILE A O 1
ATOM 943 N N . THR A 1 125 ? -17.968 7.646 23.004 1.00 91.19 125 THR A N 1
ATOM 944 C CA . THR A 1 125 ? -19.179 8.393 23.366 1.00 91.19 125 THR A CA 1
ATOM 945 C C . THR A 1 125 ? -20.432 7.613 22.955 1.00 91.19 125 THR A C 1
ATOM 947 O O . THR A 1 125 ? -20.363 6.729 22.097 1.00 91.19 125 THR A O 1
ATOM 950 N N . GLY A 1 126 ? -21.574 7.884 23.600 1.00 91.50 126 GLY A N 1
ATOM 951 C CA . GLY A 1 126 ? -22.864 7.226 23.322 1.00 91.50 126 GLY A CA 1
ATOM 952 C C . GLY A 1 126 ? -22.993 5.776 23.816 1.00 91.50 126 GLY A C 1
ATOM 953 O O . GLY A 1 126 ? -24.070 5.186 23.735 1.00 91.50 126 GLY A O 1
ATOM 954 N N . LEU A 1 127 ? -21.912 5.185 24.337 1.00 94.75 127 LEU A N 1
ATOM 955 C CA . LEU A 1 127 ? -21.903 3.828 24.891 1.00 94.75 127 LEU A CA 1
ATOM 956 C C . LEU A 1 127 ? -22.383 3.790 26.351 1.00 94.75 127 LEU A C 1
ATOM 958 O O . LEU A 1 127 ? -23.132 2.888 26.725 1.00 94.75 127 LEU A O 1
ATOM 962 N N . ASP A 1 128 ? -21.997 4.773 27.167 1.00 93.00 128 ASP A N 1
ATOM 963 C CA . ASP A 1 128 ? -22.324 4.806 28.600 1.00 93.00 128 ASP A CA 1
ATOM 964 C C . ASP A 1 128 ? -23.834 4.878 28.861 1.00 93.00 128 ASP A C 1
ATOM 966 O O . ASP A 1 128 ? -24.351 4.182 29.737 1.00 93.00 128 ASP A O 1
ATOM 970 N N . GLU A 1 129 ? -24.558 5.666 28.064 1.00 93.88 129 GLU A N 1
ATOM 971 C CA . GLU A 1 129 ? -26.017 5.799 28.148 1.00 93.88 129 GLU A CA 1
ATOM 972 C C . GLU A 1 129 ? -26.714 4.468 27.839 1.00 93.88 129 GLU A C 1
ATOM 974 O O . GLU A 1 129 ? -27.600 4.038 28.581 1.00 93.88 129 GLU A O 1
ATOM 979 N N . GLN A 1 130 ? -26.252 3.765 26.800 1.00 96.25 130 GLN A N 1
ATOM 980 C CA . GLN A 1 130 ? -26.782 2.455 26.422 1.00 96.25 130 GLN A CA 1
ATOM 981 C C . GLN A 1 130 ? -26.477 1.392 27.483 1.00 96.25 130 GLN A C 1
ATOM 983 O O . GLN A 1 130 ? -27.336 0.577 27.819 1.00 96.25 130 GLN A O 1
ATOM 988 N N . LEU A 1 131 ? -25.271 1.407 28.061 1.00 95.00 131 LEU A N 1
ATOM 989 C CA . LEU A 1 131 ? -24.903 0.497 29.146 1.00 95.00 131 LEU A CA 1
ATOM 990 C C . LEU A 1 131 ? -25.734 0.757 30.410 1.00 95.00 131 LEU A C 1
ATOM 992 O O . LEU A 1 131 ? -26.128 -0.198 31.083 1.00 95.00 131 LEU A O 1
ATOM 996 N N . ALA A 1 132 ? -26.039 2.017 30.728 1.00 94.12 132 ALA A N 1
ATOM 997 C CA . ALA A 1 132 ? -26.911 2.372 31.845 1.00 94.12 132 ALA A CA 1
ATOM 998 C C . ALA A 1 132 ? -28.356 1.886 31.628 1.00 94.12 132 ALA A C 1
ATOM 1000 O O . ALA A 1 132 ? -28.946 1.296 32.537 1.00 94.12 132 ALA A O 1
ATOM 1001 N N 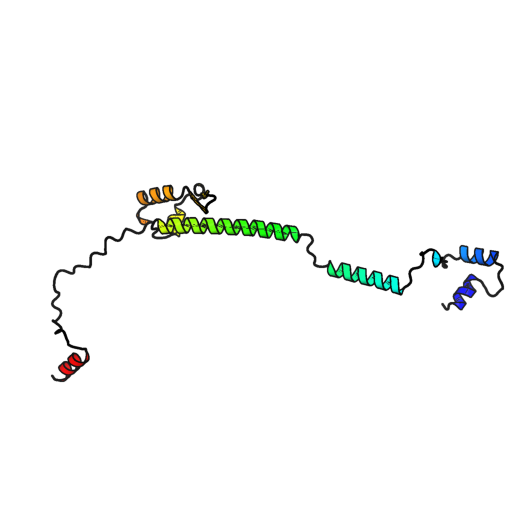. GLU A 1 133 ? -28.906 2.057 30.423 1.00 95.38 133 GLU A N 1
ATOM 1002 C CA . GLU A 1 133 ? -30.233 1.545 30.058 1.00 95.38 133 GLU A CA 1
ATOM 1003 C C . GLU A 1 133 ? -30.284 0.009 30.097 1.00 95.38 133 GLU A C 1
ATOM 1005 O O . GLU A 1 133 ? -31.235 -0.583 30.621 1.00 95.38 133 GLU A O 1
ATOM 1010 N N . LEU A 1 134 ? -29.238 -0.666 29.613 1.00 95.00 134 LEU A N 1
ATOM 1011 C CA . LEU A 1 134 ? -29.139 -2.125 29.670 1.00 95.00 134 LEU A CA 1
ATOM 1012 C C . LEU A 1 134 ? -29.045 -2.647 31.101 1.00 95.00 134 LEU A C 1
ATOM 1014 O O . LEU A 1 134 ? -29.624 -3.690 31.398 1.00 95.00 134 LEU A O 1
ATOM 1018 N N . LYS A 1 135 ? -28.384 -1.929 32.013 1.00 94.00 135 LYS A N 1
ATOM 1019 C CA . LYS A 1 135 ? -28.363 -2.299 33.437 1.00 94.00 135 LYS A CA 1
ATOM 1020 C C . LYS A 1 135 ? -29.753 -2.262 34.072 1.00 94.00 135 LYS A C 1
ATOM 1022 O O . LYS A 1 135 ? -30.022 -3.064 34.962 1.00 94.00 135 LYS A O 1
ATOM 1027 N N . GLN A 1 136 ? -30.635 -1.370 33.619 1.00 93.56 136 GLN A N 1
ATOM 1028 C CA . GLN A 1 136 ? -32.011 -1.277 34.115 1.00 93.56 136 GLN A CA 1
ATOM 1029 C C . GLN A 1 136 ? -32.944 -2.293 33.446 1.00 93.56 136 GLN A C 1
ATOM 1031 O O . GLN A 1 136 ? -33.720 -2.964 34.124 1.00 93.56 136 GLN A O 1
ATOM 1036 N N . SER A 1 137 ? -32.865 -2.423 32.120 1.00 95.12 137 SER A N 1
ATOM 1037 C CA . SER A 1 137 ? -33.770 -3.267 31.328 1.00 95.12 137 SER A CA 1
ATOM 1038 C C . SER A 1 137 ? -33.372 -4.747 31.312 1.00 95.12 137 SER A C 1
ATOM 1040 O O . SER A 1 137 ? -34.237 -5.623 31.277 1.00 95.12 137 SER A O 1
ATOM 1042 N N . LYS A 1 138 ? -32.067 -5.045 31.343 1.00 93.81 138 LYS A N 1
ATOM 1043 C CA . LYS A 1 138 ? -31.486 -6.394 31.238 1.00 93.81 138 LYS A CA 1
ATOM 1044 C C . LYS A 1 138 ? -30.355 -6.603 32.261 1.00 93.81 138 LYS A C 1
ATOM 1046 O O . LYS A 1 138 ? -29.228 -6.932 31.882 1.00 93.81 138 LYS A O 1
ATOM 1051 N N . PRO A 1 139 ? -30.638 -6.485 33.573 1.00 93.06 139 PRO A N 1
ATOM 1052 C CA . PRO A 1 139 ? -29.619 -6.567 34.625 1.00 93.06 139 PRO A CA 1
ATOM 1053 C C . PRO A 1 139 ? -28.840 -7.892 34.629 1.00 93.06 139 PRO A C 1
ATOM 1055 O O . PRO A 1 139 ? -27.682 -7.922 35.029 1.00 93.06 139 PRO A O 1
ATOM 1058 N N . PHE A 1 140 ? -29.443 -8.982 34.146 1.00 92.38 140 PHE A N 1
ATOM 1059 C CA . PHE A 1 140 ? -28.819 -10.308 34.056 1.00 92.38 140 PHE A CA 1
ATOM 1060 C C . PHE A 1 140 ? -27.613 -10.376 33.101 1.00 92.38 140 PHE A C 1
ATOM 1062 O O . PHE A 1 140 ? -26.839 -11.326 33.177 1.00 92.38 140 PHE A O 1
ATOM 1069 N N . LEU A 1 141 ? -27.449 -9.397 32.203 1.00 94.31 141 LEU A N 1
ATOM 1070 C CA . LEU A 1 141 ? -26.282 -9.298 31.319 1.00 94.31 141 LEU A CA 1
ATOM 1071 C C . LEU A 1 141 ? -25.030 -8.779 32.044 1.00 94.31 141 LEU A C 1
ATOM 1073 O O . LEU A 1 141 ? -23.922 -8.856 31.508 1.00 94.31 141 LEU A O 1
ATOM 1077 N N . PHE A 1 142 ? -25.189 -8.263 33.263 1.00 94.56 142 PHE A N 1
ATOM 1078 C CA . PHE A 1 142 ? -24.114 -7.721 34.082 1.00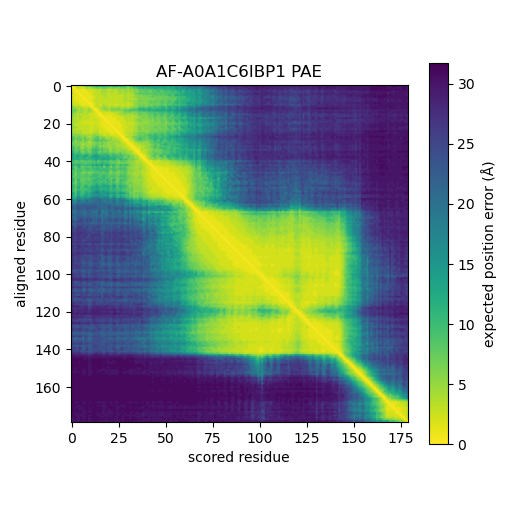 94.56 142 PHE A CA 1
ATOM 1079 C C . PHE A 1 142 ? -23.868 -8.615 35.293 1.00 94.56 142 PHE A C 1
ATOM 1081 O O . PHE A 1 142 ? -24.763 -9.287 35.812 1.00 94.56 142 PHE A O 1
ATOM 1088 N N . LYS A 1 143 ? -22.621 -8.628 35.757 1.00 91.25 143 LYS A N 1
ATOM 1089 C CA . LYS A 1 143 ? -22.240 -9.310 36.989 1.00 91.25 143 LYS A CA 1
ATOM 1090 C C . LYS A 1 143 ? -23.037 -8.687 38.127 1.00 91.25 143 LYS A C 1
ATOM 1092 O O . LYS A 1 143 ? -23.012 -7.474 38.321 1.00 91.25 143 LYS A O 1
ATOM 1097 N N . SER A 1 144 ? -23.741 -9.524 38.883 1.00 79.94 144 SER A N 1
ATOM 1098 C CA . SER A 1 144 ? -24.310 -9.080 40.152 1.00 79.94 144 SER A CA 1
ATOM 1099 C C . SER A 1 144 ? -23.166 -8.606 41.040 1.00 79.94 144 SER A C 1
ATOM 1101 O O . SER A 1 144 ? -22.162 -9.312 41.154 1.00 79.94 144 SER A O 1
ATOM 1103 N N . GLU A 1 145 ? -23.309 -7.436 41.666 1.00 67.31 145 GLU A N 1
ATOM 1104 C CA . GLU A 1 145 ? -22.425 -7.051 42.762 1.00 67.31 145 GLU A CA 1
ATOM 1105 C C . GLU A 1 145 ? -22.457 -8.199 43.772 1.00 67.31 145 GLU A C 1
ATOM 1107 O O . GLU A 1 145 ? -23.503 -8.488 44.364 1.00 67.31 145 GLU A O 1
ATOM 1112 N N . GLU A 1 146 ? -21.343 -8.927 43.903 1.00 56.53 146 GLU A N 1
ATOM 1113 C CA . GLU A 1 146 ? -21.226 -9.959 44.920 1.00 56.53 146 GLU A CA 1
ATOM 1114 C C . GLU A 1 146 ? -21.385 -9.248 46.267 1.00 56.53 146 GLU A C 1
ATOM 1116 O O . GLU A 1 146 ? -20.427 -8.725 46.835 1.00 56.53 146 GLU A O 1
ATOM 1121 N N . LYS A 1 147 ? -22.605 -9.261 46.825 1.00 55.59 147 LYS A N 1
ATOM 1122 C CA . LYS A 1 147 ? -22.755 -9.215 48.277 1.00 55.59 147 LYS A CA 1
ATOM 1123 C C . LYS A 1 147 ? -21.778 -10.266 48.791 1.00 55.59 147 LYS A C 1
ATOM 1125 O O . LYS A 1 147 ? -21.858 -11.395 48.291 1.00 55.59 147 LYS A O 1
ATOM 1130 N N . PRO A 1 148 ? -20.860 -9.915 49.715 1.00 57.72 148 PRO A N 1
ATOM 1131 C CA . PRO A 1 148 ? -19.820 -10.826 50.172 1.00 57.72 148 PRO A CA 1
ATOM 1132 C C . PRO A 1 148 ? -20.492 -12.155 50.449 1.00 57.72 148 PRO A C 1
ATOM 1134 O O . PRO A 1 148 ? -21.444 -12.181 51.236 1.00 57.72 148 PRO A O 1
ATOM 1137 N N . LYS A 1 149 ? -20.092 -13.197 49.698 1.00 61.31 149 LYS A N 1
ATOM 1138 C CA . LYS A 1 149 ? -20.710 -14.525 49.749 1.00 61.31 149 LYS A CA 1
ATOM 1139 C C . LYS A 1 149 ? -20.938 -14.830 51.216 1.00 61.31 149 LYS A C 1
ATOM 1141 O O . LYS A 1 149 ? -19.962 -14.991 51.953 1.00 61.31 149 LYS A O 1
ATOM 1146 N N . LYS A 1 150 ? -22.203 -14.811 51.666 1.00 61.31 150 LYS A N 1
ATOM 1147 C CA . LYS A 1 150 ? -22.525 -15.211 53.034 1.00 61.31 150 LYS A CA 1
ATOM 1148 C C . LYS A 1 150 ? -21.903 -16.589 53.150 1.00 61.31 150 LYS A C 1
ATOM 1150 O O . LYS A 1 150 ? -22.284 -17.482 52.391 1.00 61.31 150 LYS A O 1
ATOM 1155 N N . LYS A 1 151 ? -20.884 -16.726 54.008 1.00 61.84 151 LYS A N 1
ATOM 1156 C CA . LYS A 1 151 ? -20.353 -18.043 54.348 1.00 61.84 151 LYS A CA 1
ATOM 1157 C C . LYS A 1 151 ? -21.574 -18.900 54.636 1.00 61.84 151 LYS A C 1
ATOM 1159 O O . LYS A 1 151 ? -22.468 -18.437 55.343 1.00 61.84 151 LYS A O 1
ATOM 1164 N N . LEU A 1 152 ? -21.642 -20.070 54.012 1.00 60.97 152 LEU A N 1
ATOM 1165 C CA . LEU A 1 152 ? -22.677 -21.043 54.302 1.00 60.97 152 LEU A CA 1
ATOM 1166 C C . LEU A 1 152 ? -22.593 -21.328 55.807 1.00 60.97 152 LEU A C 1
ATOM 1168 O O . LEU A 1 152 ? -21.694 -22.036 56.256 1.00 60.97 152 LEU A O 1
ATOM 1172 N N . ASP A 1 153 ? -23.447 -20.670 56.587 1.00 65.31 153 ASP A N 1
ATOM 1173 C CA . ASP A 1 153 ? -23.567 -20.895 58.016 1.00 65.31 153 ASP A CA 1
ATOM 1174 C C . ASP A 1 153 ? -24.391 -22.164 58.164 1.00 65.31 153 ASP A C 1
ATOM 1176 O O . ASP A 1 153 ? -25.615 -22.158 58.045 1.00 65.31 153 ASP A O 1
ATOM 1180 N N . LEU A 1 154 ? -23.681 -23.278 58.325 1.00 67.62 154 LEU A N 1
ATOM 1181 C CA . LEU A 1 154 ? -24.272 -24.598 58.507 1.00 67.62 154 LEU A CA 1
ATOM 1182 C C . LEU A 1 154 ? -24.930 -24.768 59.886 1.00 67.62 154 LEU A C 1
ATOM 118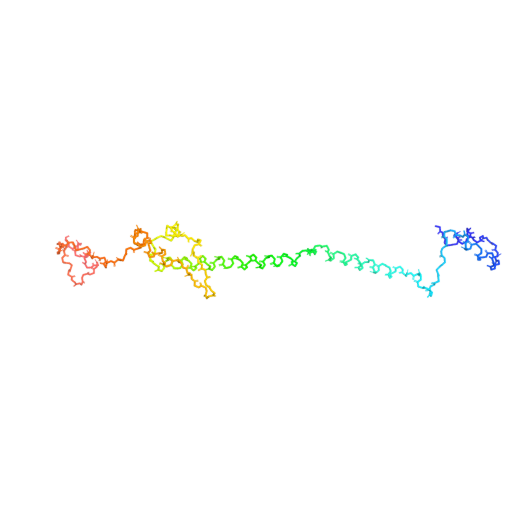4 O O . LEU A 1 154 ? -25.349 -25.874 60.204 1.00 67.62 154 LEU A O 1
ATOM 1188 N N . GLY A 1 155 ? -25.056 -23.703 60.686 1.00 55.91 155 GLY A N 1
ATOM 1189 C CA . GLY A 1 155 ? -25.767 -23.742 61.954 1.00 55.91 155 GLY A CA 1
ATOM 1190 C C . GLY A 1 155 ? -25.012 -24.560 62.996 1.00 55.91 155 GLY A C 1
ATOM 1191 O O . GLY A 1 155 ? -25.280 -25.738 63.206 1.00 55.91 155 GLY A O 1
ATOM 1192 N N . GLY A 1 156 ? -24.105 -23.899 63.714 1.00 60.75 156 GLY A N 1
ATOM 1193 C CA . GLY A 1 156 ? -23.507 -24.442 64.934 1.00 60.75 156 GLY A CA 1
ATOM 1194 C C . GLY A 1 156 ? -22.475 -25.561 64.722 1.00 60.75 156 GLY A C 1
ATOM 1195 O O . GLY A 1 156 ? -22.237 -26.024 63.607 1.00 60.75 156 GLY A O 1
ATOM 1196 N N . PRO A 1 157 ? -21.784 -25.972 65.800 1.00 52.66 157 PRO A N 1
ATOM 1197 C CA . PRO A 1 157 ? -20.731 -26.970 65.711 1.00 52.66 157 PRO A CA 1
ATOM 1198 C C . PRO A 1 157 ? -21.334 -28.322 65.325 1.00 52.66 157 PRO A C 1
ATOM 1200 O O . PRO A 1 157 ? -21.932 -29.010 66.151 1.00 52.66 157 PRO A O 1
ATOM 1203 N N . THR A 1 158 ? -21.129 -28.744 64.078 1.00 52.84 158 THR A N 1
ATOM 1204 C CA . THR A 1 158 ? -21.242 -30.158 63.720 1.00 52.84 158 THR A CA 1
ATOM 1205 C C . THR A 1 158 ? -20.272 -30.928 64.611 1.00 52.84 158 THR A C 1
ATOM 1207 O O . THR A 1 158 ? -19.088 -30.586 64.653 1.00 52.84 158 THR A O 1
ATOM 1210 N N . GLY A 1 159 ? -20.765 -31.931 65.342 1.00 47.91 159 GLY A N 1
ATOM 1211 C CA . GLY A 1 159 ? -20.017 -32.741 66.310 1.00 47.91 159 GLY A CA 1
ATOM 1212 C C . GLY A 1 159 ? -18.953 -33.654 65.689 1.00 47.91 159 GLY A C 1
ATOM 1213 O O . GLY A 1 159 ? -18.931 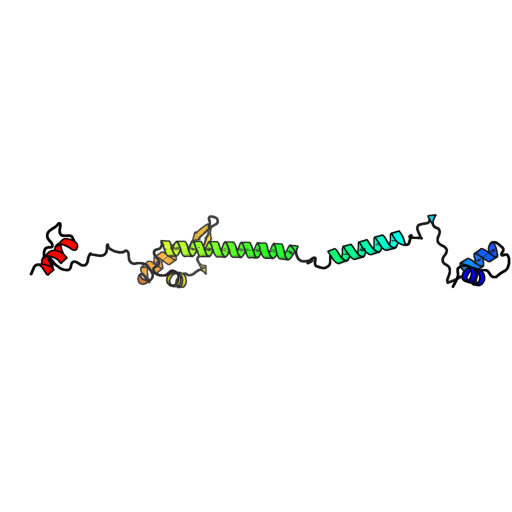-34.850 65.959 1.00 47.91 159 GLY A O 1
ATOM 1214 N N . GLY A 1 160 ? -18.076 -33.104 64.852 1.00 46.78 160 GLY A N 1
ATOM 1215 C CA . GLY A 1 160 ? -16.833 -33.732 64.435 1.00 46.78 160 GLY A CA 1
ATOM 1216 C C . GLY A 1 160 ? -15.823 -33.634 65.571 1.00 46.78 160 GLY A C 1
ATOM 1217 O O . GLY A 1 160 ? -15.648 -32.570 66.166 1.00 46.78 160 GLY A O 1
ATOM 1218 N N . ALA A 1 161 ? -15.211 -34.768 65.906 1.00 50.09 161 ALA A N 1
ATOM 1219 C CA . ALA A 1 161 ? -14.294 -34.942 67.024 1.00 50.09 161 ALA A CA 1
ATOM 1220 C C . ALA A 1 161 ? -13.338 -33.750 67.211 1.00 50.09 161 ALA A C 1
ATOM 1222 O O . ALA A 1 161 ? -12.657 -33.331 66.275 1.00 50.09 161 ALA A O 1
ATOM 1223 N N . LYS A 1 162 ? -13.254 -33.234 68.446 1.00 47.59 162 LYS A N 1
ATOM 1224 C CA . LYS A 1 162 ? -12.212 -32.281 68.842 1.00 47.59 162 LYS A CA 1
ATOM 1225 C C . LYS A 1 162 ? -10.848 -32.924 68.591 1.00 47.59 162 LYS A C 1
ATOM 1227 O O . LYS A 1 162 ? -10.366 -33.694 69.421 1.00 47.59 162 LYS A O 1
ATOM 1232 N N . ALA A 1 163 ? -10.208 -32.584 67.477 1.00 49.53 163 ALA A N 1
ATOM 1233 C CA . ALA A 1 163 ? -8.778 -32.784 67.342 1.00 49.53 163 ALA A CA 1
ATOM 1234 C C . ALA A 1 163 ? -8.106 -31.923 68.420 1.00 49.53 163 ALA A C 1
ATOM 1236 O O . ALA A 1 163 ? -8.282 -30.702 68.455 1.00 49.53 163 ALA A O 1
ATOM 1237 N N . LYS A 1 164 ? -7.386 -32.560 69.350 1.00 50.47 164 LYS A N 1
ATOM 1238 C CA . LYS A 1 164 ? -6.528 -31.837 70.291 1.00 50.47 164 LYS A CA 1
ATOM 1239 C C . LYS A 1 164 ? -5.529 -31.025 69.465 1.00 50.47 164 LYS A C 1
ATOM 1241 O O . LYS A 1 164 ? -4.803 -31.585 68.644 1.00 50.47 164 LYS A O 1
ATOM 1246 N N . SER A 1 165 ? -5.522 -29.712 69.681 1.00 46.06 165 SER A N 1
ATOM 1247 C CA . SER A 1 165 ? -4.549 -28.797 69.085 1.00 46.06 165 SER A CA 1
ATOM 1248 C C . SER A 1 165 ? -3.136 -29.321 69.356 1.00 46.06 165 SER A C 1
ATOM 1250 O O . SER A 1 165 ? -2.735 -29.407 70.515 1.00 46.06 165 SER A O 1
ATOM 1252 N N . GLY A 1 166 ? -2.423 -29.719 68.297 1.00 54.69 166 GLY A N 1
ATOM 1253 C CA . GLY A 1 166 ? -1.054 -30.246 68.363 1.00 54.69 166 GLY A CA 1
ATOM 1254 C C . GLY A 1 166 ? -0.838 -31.670 67.833 1.00 54.69 166 GLY A C 1
ATOM 1255 O O . GLY A 1 166 ? 0.308 -32.101 67.764 1.00 54.69 166 GLY A O 1
ATOM 1256 N N . SER A 1 167 ? -1.879 -32.407 67.429 1.00 55.78 167 SER A N 1
ATOM 1257 C CA . SER A 1 167 ? -1.697 -33.744 66.839 1.00 55.78 167 SER A CA 1
ATOM 1258 C C . SER A 1 167 ? -1.381 -33.650 65.343 1.00 55.78 167 SER A C 1
ATOM 1260 O O . SER A 1 167 ? -2.192 -33.186 64.543 1.00 55.78 167 SER A O 1
ATOM 1262 N N . ASN A 1 168 ? -0.178 -34.078 64.961 1.00 69.38 168 ASN A N 1
ATOM 1263 C CA . ASN A 1 168 ? 0.192 -34.297 63.566 1.00 69.38 168 ASN A CA 1
ATOM 1264 C C . ASN A 1 168 ? -0.240 -35.707 63.124 1.00 69.38 168 ASN A C 1
ATOM 1266 O O . ASN A 1 168 ? -0.381 -36.611 63.947 1.00 69.38 168 ASN A O 1
ATOM 1270 N N . ILE A 1 169 ? -0.415 -35.912 61.815 1.00 68.94 169 ILE A N 1
ATOM 1271 C CA . ILE A 1 169 ? -0.896 -37.179 61.221 1.00 68.94 169 ILE A CA 1
ATOM 1272 C C . ILE A 1 169 ? -0.104 -38.390 61.739 1.00 68.94 169 ILE A C 1
ATOM 1274 O O . ILE A 1 169 ? -0.674 -39.448 61.984 1.00 68.94 169 ILE A O 1
ATOM 1278 N N . LYS A 1 170 ? 1.198 -38.212 61.987 1.00 69.75 170 LYS A N 1
ATOM 1279 C CA . LYS A 1 170 ? 2.078 -39.252 62.524 1.00 69.75 170 LYS A CA 1
ATOM 1280 C C . LYS A 1 170 ? 1.628 -39.758 63.903 1.00 69.75 170 LYS A C 1
ATOM 1282 O O . LYS A 1 170 ? 1.541 -40.963 64.097 1.00 69.75 170 LYS A O 1
ATOM 1287 N N . SER A 1 171 ? 1.264 -38.852 64.813 1.00 70.94 171 SER A N 1
ATOM 1288 C CA . SER A 1 171 ? 0.757 -39.216 66.146 1.00 70.94 171 SER A CA 1
ATOM 1289 C C . SER A 1 171 ? -0.597 -39.937 66.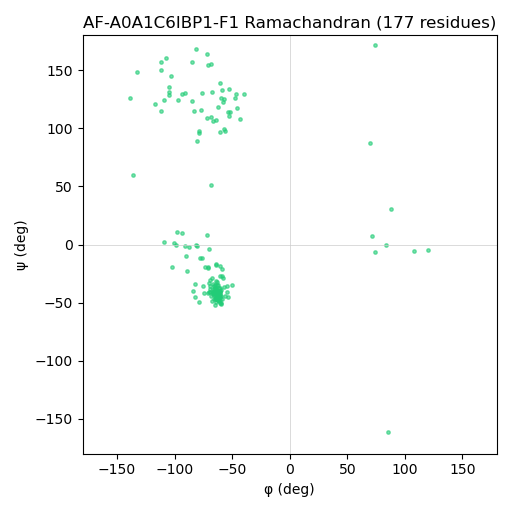100 1.00 70.94 171 SER A C 1
ATOM 1291 O O . SER A 1 171 ? -0.814 -40.882 66.850 1.00 70.94 171 SER A O 1
ATOM 1293 N N . ALA A 1 172 ? -1.480 -39.563 65.168 1.00 70.12 172 ALA A N 1
ATOM 1294 C CA . ALA A 1 172 ? -2.784 -40.211 65.014 1.00 70.12 172 ALA A CA 1
ATOM 1295 C C . ALA A 1 172 ? -2.679 -41.642 64.452 1.00 70.12 172 ALA A C 1
ATOM 1297 O O . ALA A 1 172 ? -3.472 -42.510 64.814 1.00 70.12 172 ALA A O 1
ATOM 1298 N N . VAL A 1 173 ? -1.693 -41.899 63.585 1.00 72.06 173 VAL A N 1
ATOM 1299 C CA . VAL A 1 173 ? -1.430 -43.241 63.042 1.00 72.06 173 VAL A CA 1
ATOM 1300 C C . VAL A 1 173 ? -0.856 -44.161 64.121 1.00 72.06 173 VAL A C 1
ATOM 1302 O O . VAL A 1 173 ? -1.282 -45.307 64.229 1.00 72.06 173 VAL A O 1
ATOM 1305 N N . GLU A 1 174 ? 0.063 -43.671 64.955 1.00 73.75 174 GLU A N 1
ATOM 1306 C CA . GLU A 1 174 ? 0.655 -44.473 66.035 1.00 73.75 174 GLU A CA 1
ATOM 1307 C C . GLU A 1 174 ? -0.369 -44.911 67.094 1.00 73.75 174 GLU A C 1
ATOM 1309 O O . GLU A 1 174 ? -0.307 -46.049 67.560 1.00 73.75 174 GLU A O 1
ATOM 1314 N N . ASP A 1 175 ? -1.332 -44.056 67.444 1.00 74.00 175 ASP A N 1
ATOM 1315 C CA . ASP A 1 175 ? -2.386 -44.395 68.412 1.00 74.00 175 ASP A CA 1
ATOM 1316 C C . ASP A 1 175 ? -3.372 -45.446 67.876 1.00 74.00 175 ASP A C 1
ATOM 1318 O O . ASP A 1 175 ? -3.891 -46.258 68.643 1.00 74.00 175 ASP A O 1
ATOM 1322 N N . PHE A 1 176 ? -3.614 -45.478 66.561 1.00 72.19 176 PHE A N 1
ATOM 1323 C CA . PHE A 1 176 ? -4.509 -46.462 65.943 1.00 72.19 176 PHE A CA 1
ATOM 1324 C C . PHE A 1 176 ? -3.933 -47.886 65.984 1.00 72.19 176 PHE A C 1
ATOM 1326 O O . PHE A 1 176 ? -4.675 -48.842 66.188 1.00 72.19 176 PHE A O 1
ATOM 1333 N N . TYR A 1 177 ? -2.613 -48.028 65.837 1.00 69.62 177 TYR A N 1
ATOM 1334 C CA . TYR A 1 177 ? -1.926 -49.328 65.846 1.00 69.62 177 TYR A CA 1
ATOM 1335 C C . TYR A 1 177 ? -1.522 -49.823 67.243 1.00 69.62 177 TYR A C 1
ATOM 1337 O O . TYR A 1 177 ? -0.987 -50.921 67.369 1.00 69.62 177 TYR A O 1
ATOM 1345 N N . LYS A 1 178 ? -1.772 -49.038 68.298 1.00 66.44 178 LYS A N 1
ATOM 1346 C CA . LYS A 1 178 ? -1.535 -49.430 69.701 1.00 66.44 178 LYS A CA 1
ATOM 1347 C C . LYS A 1 178 ? -2.763 -50.040 70.387 1.00 66.44 178 LYS A C 1
ATOM 1349 O O . LYS A 1 178 ? -2.746 -50.200 71.608 1.00 66.44 178 LYS A O 1
ATOM 1354 N N . LYS A 1 179 ? -3.818 -50.344 69.632 1.00 50.25 179 LYS A N 1
ATOM 1355 C CA . LYS A 1 179 ? -5.044 -50.953 70.150 1.00 50.25 179 LYS A CA 1
ATOM 1356 C C . LYS A 1 179 ? -5.070 -52.458 69.937 1.00 50.25 179 LYS A C 1
ATOM 1358 O O . LYS A 1 179 ? -4.650 -52.895 68.845 1.00 50.25 179 LYS A O 1
#